Protein AF-A0A2M6Z7U4-F1 (afdb_monomer)

Solvent-accessible surface area (backbone atoms only — not comparable to full-atom values): 13989 Å² total; per-residue (Å²): 118,71,70,61,59,54,51,52,53,52,53,54,52,52,51,52,51,50,53,50,52,52,49,52,52,53,53,50,52,53,52,52,53,52,50,52,53,52,51,52,50,52,51,51,50,53,52,51,49,55,51,51,51,53,51,58,63,44,51,62,53,50,55,52,50,52,52,42,51,50,51,19,52,53,25,47,76,71,68,37,55,67,61,18,49,52,41,43,51,48,42,54,72,78,45,63,89,45,88,62,40,46,56,46,27,43,52,48,14,45,45,24,40,80,72,66,67,3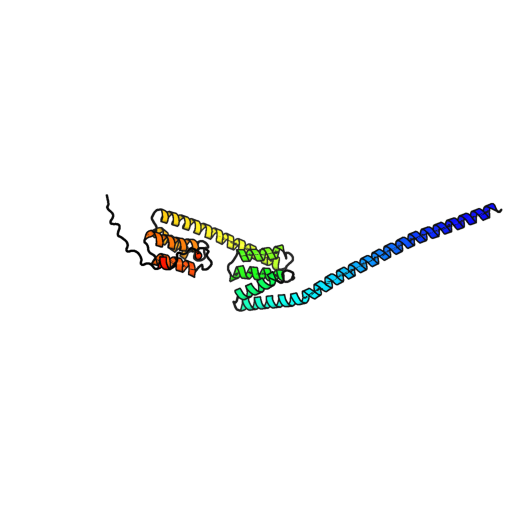4,55,66,59,13,44,51,26,25,50,50,25,37,74,77,32,59,87,44,85,59,30,63,55,33,50,54,50,46,53,50,45,51,50,53,48,50,55,45,50,56,50,49,54,50,52,50,53,52,52,55,49,33,52,50,38,32,74,72,68,44,40,70,65,19,48,53,51,48,47,54,48,36,70,75,34,70,85,42,91,58,31,56,59,47,28,49,47,47,16,53,50,32,44,72,76,60,38,34,19,68,59,15,45,50,29,44,49,50,31,44,72,76,39,67,84,41,82,62,52,81,67,54,78,61,65,72,75,44,63,49,77,57,55,76,80,74,76,75,76,74,79,84,123

Foldseek 3Di:
DVVVVVVVVVVVVVVVVVVVVVVVVVVVVVVVVVVVVVVVVVVCCVVVVVVVVVVVVCPVVVVVLVVLQVVLVVCVVVVNLVSSLVSLVVCCVPVVPDPCVLVSLQVQLCSCVVPVVNLVSNLVSLVVSCVVPVVDPCVVVSVVSNVVSVVVVVVLCVLLVVLVVQLVVLVVCLVVVVVVVSLVSLVVSCVVCVPRPCNLVSLQVSLVSCCPPFVNLVRSCVSLVCSCVSPVPDPCVVVRDDVVSSPPPGDPRPPPPDPPD

Secondary structure (DSSP, 8-state):
-HHHHHHHHHHHHHHHHHHHHHHHHHHHHHHHHHHHHHHHHHHHHHHHHHHHHHHHHHHHHHHHHHHHHHHHHHHHHTT-HHHHHHHHHHHHHH-TTSTTHHHHHHHHHHIIIIIS--HHHHHHHHHHHHHH-TTSTTHHHHHHHHHHHHHHHHHHHHHHHHHHHHHHHHHHHHHTT-HHHHHHHHHHHHHH-TT-TTHHHHHHHHHHHHHHHH--HHHHHHHHHHHHHH-TT-TTGGGSPPHHHHHSPPPP---------

pLDDT: mean 90.69, std 8.95, range [47.97, 98.0]

Structure (mmCIF, N/CA/C/O backbone):
data_AF-A0A2M6Z7U4-F1
#
_entry.id   AF-A0A2M6Z7U4-F1
#
loop_
_atom_site.group_PDB
_atom_site.id
_atom_site.type_symbol
_atom_site.label_atom_id
_atom_site.label_alt_id
_atom_site.label_comp_id
_atom_site.label_asym_id
_atom_site.label_entity_id
_atom_site.label_seq_id
_atom_site.pdbx_PDB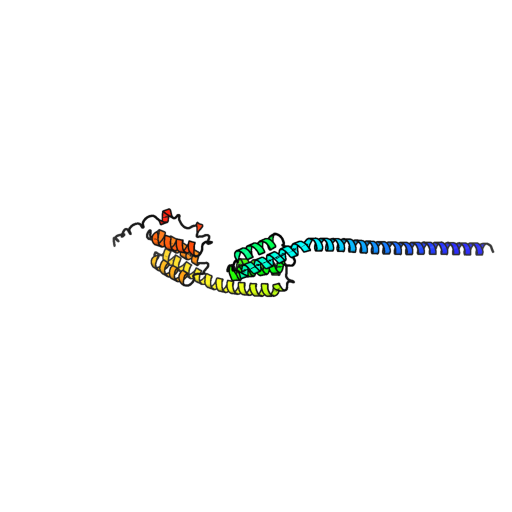_ins_code
_atom_site.Cartn_x
_atom_site.Cartn_y
_atom_site.Cartn_z
_atom_site.occupancy
_atom_site.B_iso_or_equiv
_atom_site.auth_seq_id
_atom_site.auth_comp_id
_atom_site.auth_asym_id
_atom_site.auth_atom_id
_atom_site.pdbx_PDB_model_num
ATOM 1 N N . MET A 1 1 ? 86.012 8.330 -66.105 1.00 61.78 1 MET A N 1
ATOM 2 C CA . MET A 1 1 ? 84.560 8.358 -66.385 1.00 61.78 1 MET A CA 1
ATOM 3 C C . MET A 1 1 ? 83.818 7.345 -65.520 1.00 61.78 1 MET A C 1
ATOM 5 O O . MET A 1 1 ? 82.718 7.655 -65.094 1.00 61.78 1 MET A O 1
ATOM 9 N N . ASP A 1 2 ? 84.465 6.242 -65.138 1.00 72.44 2 ASP A N 1
ATOM 10 C CA . ASP A 1 2 ? 83.895 5.155 -64.324 1.00 72.44 2 ASP A CA 1
ATOM 11 C C . ASP A 1 2 ? 83.313 5.576 -62.956 1.00 72.44 2 ASP A C 1
ATOM 13 O O . ASP A 1 2 ? 82.338 4.983 -62.509 1.00 72.44 2 ASP A O 1
ATOM 17 N N . ASN A 1 3 ? 83.829 6.636 -62.313 1.00 74.62 3 ASN A N 1
ATOM 18 C CA . ASN A 1 3 ? 83.341 7.076 -60.993 1.00 74.62 3 ASN A CA 1
ATOM 19 C C . ASN A 1 3 ? 81.927 7.704 -61.022 1.00 74.62 3 ASN A C 1
ATOM 21 O O . ASN A 1 3 ? 81.170 7.587 -60.064 1.00 74.62 3 ASN A O 1
ATOM 25 N N . ILE A 1 4 ? 81.545 8.347 -62.132 1.00 81.31 4 ILE A N 1
ATOM 26 C CA . ILE A 1 4 ? 80.239 9.026 -62.262 1.00 81.31 4 ILE A CA 1
ATOM 27 C C . ILE A 1 4 ? 79.116 8.002 -62.493 1.00 81.31 4 ILE A C 1
ATOM 29 O O . ILE A 1 4 ? 77.983 8.185 -62.050 1.00 81.31 4 ILE A O 1
ATOM 33 N N . GLU A 1 5 ? 79.424 6.904 -63.182 1.00 81.81 5 GLU A N 1
ATOM 34 C CA . GLU A 1 5 ? 78.462 5.836 -63.460 1.00 81.81 5 GLU A CA 1
ATOM 35 C C . GLU A 1 5 ? 78.193 4.978 -62.213 1.00 81.81 5 GLU A C 1
ATOM 37 O O . GLU A 1 5 ? 77.054 4.571 -61.976 1.00 81.81 5 GLU A O 1
ATOM 42 N N . SER A 1 6 ? 79.200 4.789 -61.348 1.00 83.06 6 SER A N 1
ATOM 43 C CA . SER A 1 6 ? 79.001 4.157 -60.040 1.00 83.06 6 SER A CA 1
ATOM 44 C C . SER A 1 6 ? 78.159 5.002 -59.081 1.00 83.06 6 SER A C 1
ATOM 46 O O . SER A 1 6 ? 77.316 4.439 -58.388 1.00 83.06 6 SER A O 1
ATOM 48 N N . GLU A 1 7 ? 78.327 6.330 -59.059 1.00 88.50 7 GLU A N 1
ATOM 49 C CA . GLU A 1 7 ? 77.540 7.222 -58.189 1.00 88.50 7 GLU A CA 1
ATOM 50 C C . GLU A 1 7 ? 76.051 7.227 -58.567 1.00 88.50 7 GLU A C 1
ATOM 52 O O . GLU A 1 7 ? 75.201 7.038 -57.698 1.00 88.50 7 GLU A O 1
ATOM 57 N N . LYS A 1 8 ? 75.721 7.305 -59.866 1.00 88.62 8 LYS A N 1
ATOM 58 C CA . LYS A 1 8 ? 74.324 7.214 -60.335 1.00 88.62 8 LYS A CA 1
ATOM 59 C C . LYS A 1 8 ? 73.655 5.896 -59.962 1.00 88.62 8 LYS A C 1
ATOM 61 O O . LYS A 1 8 ? 72.499 5.885 -59.553 1.00 88.62 8 LYS A O 1
ATOM 66 N N . LYS A 1 9 ? 74.384 4.783 -60.069 1.00 88.25 9 LYS A N 1
ATOM 67 C CA . LYS A 1 9 ? 73.859 3.465 -59.697 1.00 88.25 9 LYS A CA 1
ATOM 68 C C . LYS A 1 9 ? 73.589 3.371 -58.193 1.00 88.25 9 LYS A C 1
ATOM 70 O O . LYS A 1 9 ? 72.599 2.768 -57.787 1.00 88.25 9 LYS A O 1
ATOM 75 N N . VAL A 1 10 ? 74.435 3.988 -57.363 1.00 89.50 10 VAL A N 1
ATOM 76 C CA . VAL A 1 10 ? 74.211 4.071 -55.912 1.00 89.50 10 VAL A CA 1
ATOM 77 C C . VAL A 1 10 ? 72.980 4.927 -55.602 1.00 89.50 10 VAL A C 1
ATOM 79 O O . VAL A 1 10 ? 72.129 4.483 -54.831 1.00 89.50 10 VAL A O 1
ATOM 82 N N . GLU A 1 11 ? 72.820 6.086 -56.243 1.00 91.75 11 GLU A N 1
ATOM 83 C CA . GLU A 1 11 ? 71.637 6.944 -56.071 1.00 91.75 11 GLU A CA 1
ATOM 84 C C . GLU A 1 11 ? 70.334 6.254 -56.505 1.00 91.75 11 GLU A C 1
ATOM 86 O O . GLU A 1 11 ? 69.341 6.300 -55.776 1.00 91.75 11 GLU A O 1
ATOM 91 N N . GLU A 1 12 ? 70.335 5.548 -57.640 1.00 92.19 12 GLU A N 1
ATOM 92 C CA . GLU A 1 12 ? 69.177 4.774 -58.101 1.00 92.19 12 GLU A CA 1
ATOM 93 C C . GLU A 1 12 ? 68.806 3.667 -57.107 1.00 92.19 12 GLU A C 1
ATOM 95 O O . GLU A 1 12 ? 67.638 3.534 -56.736 1.00 92.19 12 GLU A O 1
ATOM 100 N N . THR A 1 13 ? 69.794 2.917 -56.603 1.00 92.44 13 THR A N 1
ATOM 101 C CA . THR A 1 13 ? 69.533 1.872 -55.600 1.00 92.44 13 THR A CA 1
ATOM 102 C C . THR A 1 13 ? 69.034 2.442 -54.270 1.00 92.44 13 THR A C 1
ATOM 104 O O . THR A 1 13 ? 68.145 1.855 -53.652 1.00 92.44 13 THR A O 1
ATOM 107 N N . ALA A 1 14 ? 69.539 3.602 -53.836 1.00 90.56 14 ALA A N 1
ATOM 108 C CA . ALA A 1 14 ? 69.069 4.274 -52.627 1.00 90.56 14 ALA A CA 1
ATOM 109 C C . ALA A 1 14 ? 67.608 4.732 -52.771 1.00 90.56 14 ALA A C 1
ATOM 111 O O . ALA A 1 14 ? 66.795 4.492 -51.874 1.00 90.56 14 ALA A O 1
ATOM 112 N N . LEU A 1 15 ? 67.249 5.301 -53.927 1.00 93.12 15 LEU A N 1
ATOM 113 C CA . LEU A 1 15 ? 65.881 5.719 -54.233 1.00 93.12 15 LEU A CA 1
ATOM 114 C C . LEU A 1 15 ? 64.914 4.526 -54.304 1.00 93.12 15 LEU A C 1
ATOM 116 O O . LEU A 1 15 ? 63.771 4.625 -53.855 1.00 93.12 15 LEU A O 1
ATOM 120 N N . GLU A 1 16 ? 65.344 3.386 -54.852 1.00 93.25 16 GLU A N 1
ATOM 121 C CA . GLU A 1 16 ? 64.534 2.162 -54.859 1.00 93.25 16 GLU A CA 1
ATOM 122 C C . GLU A 1 16 ? 64.285 1.618 -53.447 1.00 93.25 16 GLU A C 1
ATOM 124 O O . GLU A 1 16 ? 63.157 1.226 -53.126 1.00 93.25 16 GLU A O 1
ATOM 129 N N . ILE A 1 17 ? 65.302 1.636 -52.580 1.00 91.88 17 ILE A N 1
ATOM 130 C CA . ILE A 1 17 ? 65.172 1.220 -51.177 1.00 91.88 17 ILE A CA 1
ATOM 131 C C . ILE A 1 17 ? 64.215 2.153 -50.424 1.00 91.88 17 ILE A C 1
ATOM 133 O O . ILE A 1 17 ? 63.354 1.672 -49.681 1.00 91.88 17 ILE A O 1
ATOM 137 N N . GLU A 1 18 ? 64.312 3.467 -50.638 1.00 94.06 18 GLU A N 1
ATOM 138 C CA . GLU A 1 18 ? 63.420 4.452 -50.019 1.00 94.06 18 GLU A CA 1
ATOM 139 C C . GLU A 1 18 ? 61.967 4.281 -50.488 1.00 94.06 18 GLU A C 1
ATOM 141 O O . GLU A 1 18 ? 61.045 4.232 -49.672 1.00 94.06 18 GLU A O 1
ATOM 146 N N . LYS A 1 19 ? 61.742 4.079 -51.792 1.00 94.12 19 LYS A N 1
ATOM 147 C CA . LYS A 1 19 ? 60.402 3.787 -52.328 1.00 94.12 19 LYS A CA 1
ATOM 148 C C . LYS A 1 19 ? 59.823 2.504 -51.741 1.00 94.12 19 LYS A C 1
ATOM 150 O O . LYS A 1 19 ? 58.641 2.469 -51.397 1.00 94.12 19 LYS A O 1
ATOM 155 N N . LYS A 1 20 ? 60.639 1.455 -51.600 1.00 93.44 20 LYS A N 1
ATOM 156 C CA . LYS A 1 20 ? 60.206 0.179 -51.019 1.00 93.44 20 LYS A CA 1
ATOM 157 C C . LYS A 1 20 ? 59.865 0.320 -49.534 1.00 93.44 20 LYS A C 1
ATOM 159 O O . LYS A 1 20 ? 58.849 -0.222 -49.100 1.00 93.44 20 LYS A O 1
ATOM 164 N N . SER A 1 21 ? 60.658 1.072 -48.768 1.00 93.19 21 SER A N 1
ATOM 165 C CA . SER A 1 21 ? 60.396 1.303 -47.343 1.00 93.19 21 SER A CA 1
ATOM 166 C C . SER A 1 21 ? 59.129 2.140 -47.124 1.00 93.19 21 SER A C 1
ATOM 168 O O . SER A 1 21 ? 58.281 1.759 -46.315 1.00 93.19 21 SER A O 1
ATOM 170 N N . LEU A 1 22 ? 58.926 3.204 -47.913 1.00 93.12 22 LEU A N 1
ATOM 171 C CA . LEU A 1 22 ? 57.696 4.001 -47.914 1.00 93.12 22 LEU A CA 1
ATOM 172 C C . LEU A 1 22 ? 56.477 3.153 -48.288 1.00 93.12 22 LEU A C 1
ATOM 174 O O . LEU A 1 22 ? 55.455 3.202 -47.600 1.00 93.12 22 LEU A O 1
ATOM 178 N N . PHE A 1 23 ? 56.592 2.327 -49.330 1.00 93.62 23 PHE A N 1
ATOM 179 C CA . PHE A 1 23 ? 55.527 1.414 -49.738 1.00 93.62 23 PHE A CA 1
ATOM 180 C C . PHE A 1 23 ? 55.155 0.436 -48.615 1.00 93.62 23 PHE A C 1
ATOM 182 O O . PHE A 1 23 ? 53.974 0.247 -48.327 1.00 93.62 23 PHE A O 1
ATOM 189 N N . GLU A 1 24 ? 56.133 -0.146 -47.917 1.00 94.25 24 GLU A N 1
ATOM 190 C CA . GLU A 1 24 ? 55.863 -1.039 -46.786 1.00 94.25 24 GLU A CA 1
ATOM 191 C C . GLU A 1 24 ? 55.185 -0.343 -45.599 1.00 94.25 24 GLU A C 1
ATOM 193 O O . GLU A 1 24 ? 54.327 -0.952 -44.951 1.00 94.25 24 GLU A O 1
ATOM 198 N N . VAL A 1 25 ? 55.551 0.907 -45.297 1.00 94.12 25 VAL A N 1
ATOM 199 C CA . VAL A 1 25 ? 54.919 1.698 -44.226 1.00 94.12 25 VAL A CA 1
ATOM 200 C C . VAL A 1 25 ? 53.468 2.017 -44.582 1.00 94.12 25 VAL A C 1
ATOM 202 O O . VAL A 1 25 ? 52.570 1.773 -43.771 1.00 94.12 25 VAL A O 1
ATOM 205 N N . VAL A 1 26 ? 53.213 2.474 -45.812 1.00 95.44 26 VAL A N 1
ATOM 206 C CA . VAL A 1 26 ? 51.856 2.754 -46.307 1.00 95.44 26 VAL A CA 1
ATOM 207 C C . VAL A 1 26 ? 51.005 1.482 -46.295 1.00 95.44 26 VAL A C 1
ATOM 209 O O . VAL A 1 26 ? 49.895 1.480 -45.761 1.00 95.44 26 VAL A O 1
ATOM 212 N N . MET A 1 27 ? 51.541 0.365 -46.793 1.00 95.75 27 MET A N 1
ATOM 213 C CA . MET A 1 27 ? 50.826 -0.913 -46.803 1.00 95.75 27 MET A CA 1
ATOM 214 C C . MET A 1 27 ? 50.549 -1.449 -45.393 1.00 95.75 27 MET A C 1
ATOM 216 O O . MET A 1 27 ? 49.496 -2.049 -45.173 1.00 95.75 27 MET A O 1
ATOM 220 N N . ARG A 1 28 ? 51.437 -1.219 -44.414 1.00 94.31 28 ARG A N 1
ATOM 221 C CA . ARG A 1 28 ? 51.164 -1.527 -42.997 1.00 94.31 28 ARG A CA 1
ATOM 222 C C . ARG A 1 28 ? 50.018 -0.682 -42.441 1.00 94.31 28 ARG A C 1
ATOM 224 O O . ARG A 1 28 ? 49.136 -1.240 -41.789 1.00 94.31 28 ARG A O 1
ATOM 231 N N . GLY A 1 29 ? 49.988 0.617 -42.744 1.00 95.12 29 GLY A N 1
ATOM 232 C CA . GLY A 1 29 ? 48.898 1.515 -42.348 1.00 95.12 29 GLY A CA 1
ATOM 233 C C . GLY A 1 29 ? 47.543 1.078 -42.910 1.00 95.12 29 GLY A C 1
ATOM 234 O O . GLY A 1 29 ? 46.575 0.948 -42.161 1.00 95.12 29 GLY A O 1
ATOM 235 N N . ILE A 1 30 ? 47.495 0.746 -44.205 1.00 95.12 30 ILE A N 1
ATOM 236 C CA . ILE A 1 30 ? 46.276 0.258 -44.872 1.00 95.12 30 ILE A CA 1
ATOM 237 C C . ILE A 1 30 ? 45.786 -1.049 -44.235 1.00 95.12 30 ILE A C 1
ATOM 239 O O . ILE A 1 30 ? 44.599 -1.177 -43.936 1.00 95.12 30 ILE A O 1
ATOM 243 N N . ARG A 1 31 ? 46.685 -2.010 -43.969 1.00 95.38 31 ARG A N 1
ATOM 244 C CA . ARG A 1 31 ? 46.311 -3.269 -43.299 1.00 95.38 31 ARG A CA 1
ATOM 245 C C . ARG A 1 31 ? 45.758 -3.025 -41.897 1.00 95.38 31 ARG A C 1
ATOM 247 O O . ARG A 1 31 ? 44.774 -3.657 -41.530 1.00 95.38 31 ARG A O 1
ATOM 254 N N . HIS A 1 32 ? 46.361 -2.123 -41.122 1.00 94.12 32 HIS A N 1
ATOM 255 C CA . HIS A 1 32 ? 45.882 -1.813 -39.775 1.00 94.12 32 HIS A CA 1
ATOM 256 C C . HIS A 1 32 ? 44.487 -1.171 -39.800 1.00 94.12 32 HIS A C 1
ATOM 258 O O . HIS A 1 32 ? 43.605 -1.585 -39.051 1.00 94.12 32 HIS A O 1
ATOM 264 N N . TYR A 1 33 ? 44.253 -0.230 -40.720 1.00 95.81 33 TYR A N 1
ATOM 265 C CA . TYR A 1 33 ? 42.941 0.394 -40.893 1.00 95.81 33 TYR A CA 1
ATOM 266 C C . TYR A 1 33 ? 41.869 -0.613 -41.339 1.00 95.81 33 TYR A C 1
ATOM 268 O O . TYR A 1 33 ? 40.770 -0.635 -40.786 1.00 95.81 33 TYR A O 1
ATOM 276 N N . ALA A 1 34 ? 42.204 -1.510 -42.273 1.00 95.25 34 ALA A N 1
ATOM 277 C CA . ALA A 1 34 ? 41.308 -2.587 -42.692 1.00 95.25 34 ALA A CA 1
ATOM 278 C C . ALA A 1 34 ? 40.929 -3.513 -41.520 1.00 95.25 34 ALA A C 1
ATOM 280 O O . ALA A 1 34 ?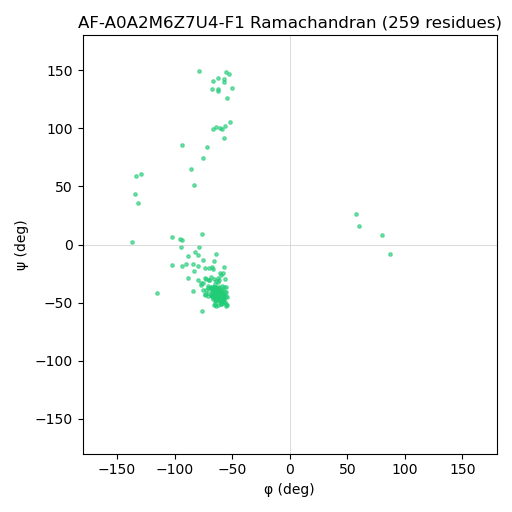 39.756 -3.844 -41.355 1.00 95.25 34 ALA A O 1
ATOM 281 N N . TRP A 1 35 ? 41.890 -3.873 -40.660 1.00 96.62 35 TRP A N 1
ATOM 282 C CA . TRP A 1 35 ? 41.625 -4.662 -39.451 1.00 96.62 35 TRP A CA 1
ATOM 283 C C . TRP A 1 35 ? 40.684 -3.955 -38.467 1.00 96.62 35 TRP A C 1
ATOM 285 O O . TRP A 1 35 ? 39.790 -4.602 -37.922 1.00 96.62 35 TRP A O 1
ATOM 295 N N . LEU A 1 36 ? 40.829 -2.641 -38.266 1.00 96.38 36 LEU A N 1
ATOM 296 C CA . LEU A 1 36 ? 39.936 -1.865 -37.394 1.00 96.38 36 LEU A CA 1
ATOM 297 C C . LEU A 1 36 ? 38.502 -1.799 -37.935 1.00 96.38 36 LEU A C 1
ATOM 299 O O . LEU A 1 36 ? 37.552 -1.934 -37.163 1.00 96.38 36 LEU A O 1
ATOM 303 N N . LEU A 1 37 ? 38.330 -1.647 -39.251 1.00 95.56 37 LEU A N 1
ATOM 304 C CA . LEU A 1 37 ? 37.005 -1.673 -39.876 1.00 95.56 37 LEU A CA 1
ATOM 305 C C . LEU A 1 37 ? 36.332 -3.042 -39.736 1.00 95.56 37 LEU A C 1
ATOM 307 O O . LEU A 1 37 ? 35.152 -3.108 -39.393 1.00 95.56 37 LEU A O 1
ATOM 311 N N . ILE A 1 38 ? 37.082 -4.130 -39.940 1.00 95.50 38 ILE A N 1
ATOM 312 C CA . ILE A 1 38 ? 36.577 -5.496 -39.743 1.00 95.50 38 ILE A CA 1
ATOM 313 C C . ILE A 1 38 ? 36.162 -5.704 -38.282 1.00 95.50 38 ILE A C 1
ATOM 315 O O . ILE A 1 38 ? 35.070 -6.209 -38.024 1.00 95.50 38 ILE A O 1
ATOM 319 N N . LEU A 1 39 ? 36.985 -5.270 -37.322 1.00 95.94 39 LEU A N 1
ATOM 320 C CA . LEU A 1 39 ? 36.661 -5.362 -35.897 1.00 95.94 39 LEU A CA 1
ATOM 321 C C . LEU A 1 39 ? 35.380 -4.579 -35.559 1.00 95.94 39 LEU A C 1
ATOM 323 O O . LEU A 1 39 ? 34.501 -5.105 -34.882 1.00 95.94 39 LEU A O 1
ATOM 327 N N . CYS A 1 40 ? 35.241 -3.355 -36.073 1.00 95.31 40 CYS A N 1
ATOM 328 C CA . CYS A 1 40 ? 34.053 -2.523 -35.876 1.00 95.31 40 CYS A CA 1
ATOM 329 C C . CYS A 1 40 ? 32.784 -3.183 -36.450 1.00 95.31 40 CYS A C 1
ATOM 331 O O . CYS A 1 40 ? 31.734 -3.204 -35.801 1.00 95.31 40 CYS A O 1
ATOM 333 N N . LEU A 1 41 ? 32.891 -3.796 -37.634 1.00 94.56 41 LEU A N 1
ATOM 334 C CA . LEU A 1 41 ? 31.794 -4.532 -38.260 1.00 94.56 41 LEU A CA 1
ATOM 335 C C . LEU A 1 41 ? 31.390 -5.758 -37.427 1.00 94.56 41 LEU A C 1
ATOM 337 O O . LEU A 1 41 ? 30.204 -5.954 -37.169 1.00 94.56 41 LEU A O 1
ATOM 341 N N . ILE A 1 42 ? 32.362 -6.547 -36.953 1.00 94.56 42 ILE A N 1
ATOM 342 C CA . ILE A 1 42 ? 32.113 -7.715 -36.092 1.00 94.56 42 ILE A CA 1
ATOM 343 C C . ILE A 1 42 ? 31.414 -7.285 -34.800 1.00 94.56 42 ILE A C 1
ATOM 345 O O . ILE A 1 42 ? 30.407 -7.882 -34.426 1.00 94.56 42 ILE A O 1
ATOM 349 N N . VAL A 1 43 ? 31.896 -6.226 -34.143 1.00 94.62 43 VAL A N 1
ATOM 350 C CA . VAL A 1 43 ? 31.279 -5.689 -32.920 1.00 94.62 43 VAL A CA 1
ATOM 351 C C . VAL A 1 43 ? 29.836 -5.259 -33.183 1.00 94.62 43 VAL A C 1
ATOM 353 O O . VAL A 1 43 ? 28.947 -5.601 -32.407 1.00 94.62 43 VAL A O 1
ATOM 356 N N . THR A 1 44 ? 29.572 -4.590 -34.306 1.00 92.75 44 THR A N 1
ATOM 357 C CA . THR A 1 44 ? 28.217 -4.158 -34.679 1.00 92.75 44 THR A CA 1
ATOM 358 C C . THR A 1 44 ? 27.287 -5.348 -34.933 1.00 92.75 44 THR A C 1
ATOM 360 O O . THR A 1 44 ? 26.148 -5.338 -34.470 1.00 92.75 44 THR A O 1
ATOM 363 N N . ILE A 1 45 ? 27.764 -6.401 -35.604 1.00 92.94 45 ILE A N 1
ATOM 364 C CA . ILE A 1 45 ? 26.985 -7.625 -35.859 1.00 92.94 45 ILE A CA 1
ATOM 365 C C . ILE A 1 45 ? 26.705 -8.380 -34.557 1.00 92.94 45 ILE A C 1
ATOM 367 O O . ILE A 1 45 ? 25.576 -8.810 -34.336 1.00 92.94 45 ILE A O 1
ATOM 371 N N . VAL A 1 46 ? 27.699 -8.525 -33.678 1.00 93.44 46 VAL A N 1
ATOM 372 C CA . VAL A 1 46 ? 27.536 -9.230 -32.397 1.00 93.44 46 VAL A CA 1
ATOM 373 C C . VAL A 1 46 ? 26.579 -8.471 -31.479 1.00 93.44 46 VAL A C 1
ATOM 375 O O . VAL A 1 46 ? 25.664 -9.075 -30.920 1.00 93.44 46 VAL A O 1
ATOM 378 N N . ILE A 1 47 ? 26.734 -7.148 -31.363 1.00 93.06 47 ILE A N 1
ATOM 379 C CA . ILE A 1 47 ? 25.829 -6.304 -30.571 1.00 93.06 47 ILE A CA 1
ATOM 380 C C . ILE A 1 47 ? 24.421 -6.324 -31.176 1.00 93.06 47 ILE A C 1
ATOM 382 O O . ILE A 1 47 ? 23.453 -6.562 -30.456 1.00 93.06 47 ILE A O 1
ATOM 386 N N . GLY A 1 48 ? 24.292 -6.146 -32.494 1.00 89.81 48 GLY A N 1
ATOM 387 C CA . GLY A 1 48 ? 23.007 -6.187 -33.194 1.00 89.81 48 GLY A CA 1
ATOM 388 C C . GLY A 1 48 ? 22.301 -7.538 -33.063 1.00 89.81 48 GLY A C 1
ATOM 389 O O . GLY A 1 48 ? 21.105 -7.579 -32.789 1.00 89.81 48 GLY A O 1
ATOM 390 N N . GLY A 1 49 ? 23.041 -8.644 -33.172 1.00 89.19 49 GLY A N 1
ATOM 391 C CA . GLY A 1 49 ? 22.527 -9.999 -32.978 1.00 89.19 49 GLY A CA 1
ATOM 392 C C . GLY A 1 49 ? 22.076 -10.261 -31.540 1.00 89.19 49 GLY A C 1
ATOM 393 O O . GLY A 1 49 ? 20.994 -10.803 -31.332 1.00 89.19 49 GLY A O 1
ATOM 394 N N . ALA A 1 50 ? 22.848 -9.820 -30.541 1.00 87.31 50 ALA A N 1
ATOM 395 C CA . ALA A 1 50 ? 22.472 -9.942 -29.132 1.00 87.31 50 ALA A CA 1
ATOM 396 C C . ALA A 1 50 ? 21.219 -9.114 -28.791 1.00 87.31 50 ALA A C 1
ATOM 398 O O . ALA A 1 50 ? 20.330 -9.598 -28.088 1.00 87.31 50 ALA A O 1
ATOM 399 N N . ILE A 1 51 ? 21.118 -7.890 -29.324 1.00 84.56 51 ILE A N 1
ATOM 400 C CA . ILE A 1 51 ? 19.930 -7.036 -29.184 1.00 84.56 51 ILE A CA 1
ATOM 401 C C . ILE A 1 51 ? 18.728 -7.684 -29.879 1.00 84.56 51 ILE A C 1
ATOM 403 O O . ILE A 1 51 ? 17.667 -7.792 -29.270 1.00 84.56 51 ILE A O 1
ATOM 407 N N . GLY A 1 52 ? 18.894 -8.163 -31.115 1.00 80.75 52 GLY A N 1
ATOM 408 C CA . GLY A 1 52 ? 17.832 -8.811 -31.885 1.00 80.75 52 GLY A CA 1
ATOM 409 C C . GLY A 1 52 ? 17.315 -10.090 -31.227 1.00 80.75 52 GLY A C 1
ATOM 410 O O . GLY A 1 52 ? 16.106 -10.286 -31.130 1.00 80.75 52 GLY A O 1
ATOM 411 N N . PHE A 1 53 ? 18.209 -10.929 -30.699 1.00 78.50 53 PHE A N 1
ATOM 412 C CA . PHE A 1 53 ? 17.836 -12.143 -29.972 1.00 78.50 53 PHE A CA 1
ATOM 413 C C . PHE A 1 53 ? 17.094 -11.831 -28.666 1.00 78.50 53 PHE A C 1
ATOM 415 O O . PHE A 1 53 ? 16.074 -12.455 -28.370 1.00 78.50 53 PHE A O 1
ATOM 422 N N . ARG A 1 54 ? 17.560 -10.832 -27.901 1.00 78.00 54 ARG A N 1
ATOM 423 C CA . ARG A 1 54 ? 16.870 -10.372 -26.686 1.00 78.00 54 ARG A CA 1
ATOM 424 C C . ARG A 1 54 ? 15.487 -9.805 -27.007 1.00 78.00 54 ARG A C 1
ATOM 426 O O . ARG A 1 54 ? 14.535 -10.111 -26.300 1.00 78.00 54 ARG A O 1
ATOM 433 N N . TRP A 1 55 ? 15.370 -9.024 -28.079 1.00 78.12 55 TRP A N 1
ATOM 434 C CA . TRP A 1 55 ? 14.094 -8.483 -28.543 1.00 78.12 55 TRP A CA 1
ATOM 435 C C . TRP A 1 55 ? 13.122 -9.593 -28.960 1.00 78.12 55 TRP A C 1
ATOM 437 O O . TRP A 1 55 ? 11.966 -9.579 -28.549 1.00 78.12 55 TRP A O 1
ATOM 447 N N . TRP A 1 56 ? 13.599 -10.595 -29.706 1.00 78.94 56 TRP A N 1
ATOM 448 C CA . TRP A 1 56 ? 12.778 -11.737 -30.113 1.00 78.94 56 TRP A CA 1
ATOM 449 C C . TRP A 1 56 ? 12.258 -12.530 -28.910 1.00 78.94 56 TRP A C 1
ATOM 451 O O . TRP A 1 56 ? 11.061 -12.783 -28.829 1.00 78.94 56 TRP A O 1
ATOM 461 N N . LYS A 1 57 ? 13.127 -12.849 -27.941 1.00 81.56 57 LYS A N 1
ATOM 462 C CA . LYS A 1 57 ? 12.730 -13.566 -26.721 1.00 81.56 57 LYS A CA 1
ATOM 463 C C . LYS A 1 57 ? 11.693 -12.791 -25.897 1.00 81.56 57 LYS A C 1
ATOM 465 O O . LYS A 1 57 ? 10.767 -13.390 -25.361 1.00 81.56 57 LYS A O 1
ATOM 470 N N . ASN A 1 58 ? 11.834 -11.471 -25.810 1.00 83.56 58 ASN A N 1
ATOM 471 C CA . ASN A 1 58 ? 10.932 -10.634 -25.020 1.00 83.56 58 ASN A CA 1
ATOM 472 C C . ASN A 1 58 ? 9.550 -10.450 -25.665 1.00 83.56 58 ASN A C 1
ATOM 474 O O . ASN A 1 58 ? 8.598 -10.120 -24.964 1.00 83.56 58 ASN A O 1
ATOM 478 N N . ARG A 1 59 ? 9.410 -10.670 -26.977 1.00 83.50 59 ARG A N 1
ATOM 479 C CA . ARG A 1 59 ? 8.151 -10.423 -27.693 1.00 83.50 59 ARG A CA 1
ATOM 480 C C . ARG A 1 59 ? 6.993 -11.284 -27.181 1.00 83.50 59 ARG A C 1
ATOM 482 O O . ARG A 1 59 ? 5.882 -10.779 -27.037 1.00 83.50 59 ARG A O 1
ATOM 489 N N . ASP A 1 60 ? 7.255 -12.554 -26.887 1.00 88.69 60 ASP A N 1
ATOM 490 C CA . ASP A 1 60 ? 6.232 -13.456 -26.348 1.00 88.69 60 ASP A CA 1
ATOM 491 C C . ASP A 1 60 ? 5.881 -13.088 -24.897 1.00 88.69 60 ASP A C 1
ATOM 493 O O . ASP A 1 60 ? 4.715 -13.134 -24.507 1.00 88.69 60 ASP A O 1
ATOM 497 N N . GLU A 1 61 ? 6.868 -12.642 -24.111 1.00 89.75 61 GLU A N 1
ATOM 498 C CA . GLU A 1 61 ? 6.641 -12.158 -22.745 1.00 89.75 61 GLU A CA 1
ATOM 499 C C . GLU A 1 61 ? 5.759 -10.901 -22.732 1.00 89.75 61 GLU A C 1
ATOM 501 O O . GLU A 1 61 ? 4.850 -10.802 -21.912 1.00 89.75 61 GLU A O 1
ATOM 506 N N . GLU A 1 62 ? 5.965 -9.965 -23.662 1.00 90.62 62 GLU A N 1
ATOM 507 C CA . GLU A 1 62 ? 5.155 -8.745 -23.769 1.00 90.62 62 GLU A CA 1
ATOM 508 C C . GLU A 1 62 ? 3.687 -9.035 -24.101 1.00 90.62 62 GLU A C 1
ATOM 510 O O . GLU A 1 62 ? 2.791 -8.405 -23.538 1.00 90.62 62 GLU A O 1
ATOM 515 N N . ALA A 1 63 ? 3.415 -10.016 -24.966 1.00 92.62 63 ALA A N 1
ATOM 516 C CA . ALA A 1 63 ? 2.044 -10.424 -25.265 1.00 92.62 63 ALA A CA 1
ATOM 517 C C . ALA A 1 63 ? 1.340 -10.997 -24.023 1.00 92.62 63 ALA A C 1
ATOM 519 O O . ALA A 1 63 ? 0.185 -10.660 -23.750 1.00 92.62 63 ALA A O 1
ATOM 520 N N . VAL A 1 64 ? 2.052 -11.815 -23.240 1.00 93.50 64 VAL A N 1
ATOM 521 C CA . VAL A 1 64 ? 1.541 -12.375 -21.981 1.00 93.50 64 VAL A CA 1
ATOM 522 C C . VAL A 1 64 ? 1.278 -11.265 -20.965 1.00 93.50 64 VAL A C 1
ATOM 524 O O . VAL A 1 64 ? 0.205 -11.234 -20.365 1.00 93.50 64 VAL A O 1
ATOM 527 N N . VAL A 1 65 ? 2.212 -10.326 -20.788 1.00 95.19 65 VAL A N 1
ATOM 528 C CA . VAL A 1 65 ? 2.022 -9.208 -19.854 1.00 95.19 65 VAL A CA 1
ATOM 529 C C . VAL A 1 65 ? 0.845 -8.329 -20.263 1.00 95.19 65 VAL A C 1
ATOM 531 O O . VAL A 1 65 ? 0.015 -8.013 -19.411 1.00 95.19 65 VAL A O 1
ATOM 534 N N . SER A 1 66 ? 0.712 -7.997 -21.548 1.00 95.50 66 SER A N 1
ATOM 535 C CA . SER A 1 66 ? -0.421 -7.208 -22.036 1.00 95.50 66 SER A CA 1
ATOM 536 C C . SER A 1 66 ? -1.758 -7.891 -21.746 1.00 95.50 66 SER A C 1
ATOM 538 O O . SER A 1 66 ? -2.667 -7.242 -21.234 1.00 95.50 66 SER A O 1
ATOM 540 N N . TYR A 1 67 ? -1.859 -9.201 -21.995 1.00 96.12 67 TYR A N 1
ATOM 541 C CA . TYR A 1 67 ? -3.061 -9.979 -21.687 1.00 96.12 67 TYR A CA 1
ATOM 542 C C . TYR A 1 67 ? -3.436 -9.898 -20.199 1.00 96.12 67 TYR A C 1
ATOM 544 O O . TYR A 1 67 ? -4.586 -9.633 -19.860 1.00 96.12 67 TYR A O 1
ATOM 552 N N . TRP A 1 68 ? -2.466 -10.076 -19.298 1.00 97.25 68 TRP A N 1
ATOM 553 C CA . TRP A 1 68 ? -2.727 -10.027 -17.856 1.00 97.25 68 TRP A CA 1
ATOM 554 C C . TRP A 1 68 ? -3.056 -8.621 -17.346 1.00 97.25 68 TRP A C 1
ATOM 556 O O . TRP A 1 68 ? -3.824 -8.487 -16.393 1.00 97.25 68 TRP A O 1
ATOM 566 N N . ILE A 1 69 ? -2.514 -7.571 -17.969 1.00 97.38 69 ILE A N 1
ATOM 567 C CA . ILE A 1 69 ? -2.915 -6.187 -17.681 1.00 97.38 69 ILE A CA 1
ATOM 568 C C . ILE A 1 69 ? -4.378 -5.974 -18.081 1.00 97.38 69 ILE A C 1
ATOM 570 O O . ILE A 1 69 ? -5.145 -5.390 -17.314 1.00 97.38 69 ILE A O 1
ATOM 574 N N . ASP A 1 70 ? -4.787 -6.463 -19.250 1.00 97.25 70 ASP A N 1
ATOM 575 C CA . ASP A 1 70 ? -6.169 -6.344 -19.715 1.00 97.25 70 ASP A CA 1
ATOM 576 C C . ASP A 1 70 ? -7.136 -7.146 -18.833 1.00 97.25 70 ASP A C 1
ATOM 578 O O . ASP A 1 70 ? -8.179 -6.622 -18.438 1.00 97.25 70 ASP A O 1
ATOM 582 N N . GLU A 1 71 ? -6.761 -8.358 -18.418 1.00 97.00 71 GLU A N 1
ATOM 583 C CA . GLU A 1 71 ? -7.550 -9.160 -17.474 1.00 97.00 71 GLU A CA 1
ATOM 584 C C . GLU A 1 71 ? -7.661 -8.487 -16.098 1.00 97.00 71 GLU A C 1
ATOM 586 O O . GLU A 1 71 ? -8.735 -8.469 -15.486 1.00 97.00 71 GLU A O 1
ATOM 591 N N . ALA A 1 72 ? -6.582 -7.861 -15.616 1.00 97.50 72 ALA A N 1
ATOM 592 C CA . ALA A 1 72 ? -6.622 -7.079 -14.387 1.00 97.50 72 ALA A CA 1
ATOM 593 C C . ALA A 1 72 ? -7.592 -5.895 -14.519 1.00 97.50 72 ALA A C 1
ATOM 595 O O . ALA A 1 72 ? -8.425 -5.684 -13.637 1.00 97.50 72 ALA A O 1
ATOM 596 N N . ASN A 1 73 ? -7.560 -5.171 -15.642 1.00 96.69 73 ASN A N 1
ATOM 597 C CA . ASN A 1 73 ? -8.486 -4.068 -15.915 1.00 96.69 73 ASN A CA 1
ATOM 598 C C . ASN A 1 73 ? -9.945 -4.544 -15.987 1.00 96.69 73 ASN A C 1
ATOM 600 O O . ASN A 1 73 ? -10.832 -3.917 -15.400 1.00 96.69 73 ASN A O 1
ATOM 604 N N . HIS A 1 74 ? -10.203 -5.675 -16.646 1.00 97.19 74 HIS A N 1
ATOM 605 C CA . HIS A 1 74 ? -11.525 -6.303 -16.672 1.00 97.19 74 HIS A CA 1
ATOM 606 C C . HIS A 1 74 ? -11.993 -6.724 -15.276 1.00 97.19 74 HIS A C 1
ATOM 608 O O . HIS A 1 74 ? -13.167 -6.570 -14.936 1.00 97.19 74 HIS A O 1
ATOM 614 N N . SER A 1 75 ? -11.086 -7.215 -14.437 1.00 96.50 75 SER A N 1
ATOM 615 C CA . SER A 1 75 ? -11.380 -7.578 -13.050 1.00 96.50 75 SER A CA 1
ATOM 616 C C . SER A 1 75 ? -11.735 -6.352 -12.205 1.00 96.50 75 SER A C 1
ATOM 618 O O . SER A 1 75 ? -12.732 -6.386 -11.484 1.00 96.50 75 SER A O 1
ATOM 620 N N . VAL A 1 76 ? -11.030 -5.226 -12.374 1.00 96.06 76 VAL A N 1
ATOM 621 C CA . VAL A 1 76 ? -11.410 -3.941 -11.753 1.00 96.06 76 VAL A CA 1
ATOM 622 C C . VAL A 1 76 ? -12.797 -3.493 -12.210 1.00 96.06 76 VAL A C 1
ATOM 624 O O . VAL A 1 76 ? -13.617 -3.116 -11.375 1.00 96.06 76 VAL A O 1
ATOM 627 N N . ALA A 1 77 ? -13.096 -3.584 -13.509 1.00 95.25 77 ALA A N 1
ATOM 628 C CA . ALA A 1 77 ? -14.403 -3.208 -14.050 1.00 95.25 77 ALA A CA 1
ATOM 629 C C . ALA A 1 77 ? -15.558 -4.062 -13.487 1.00 95.25 77 ALA A C 1
ATOM 631 O O . ALA A 1 77 ? -16.679 -3.573 -13.362 1.00 95.25 77 ALA A O 1
ATOM 632 N N . ARG A 1 78 ? -15.284 -5.317 -13.108 1.00 97.06 78 ARG A N 1
ATOM 633 C CA . ARG A 1 78 ? -16.236 -6.222 -12.438 1.00 97.06 78 ARG A CA 1
ATOM 634 C C . ARG A 1 78 ? -16.342 -6.004 -10.922 1.00 97.06 78 ARG A C 1
ATOM 636 O O . ARG A 1 78 ? -17.187 -6.628 -10.290 1.00 97.06 78 ARG A O 1
ATOM 643 N N . GLY A 1 79 ? -15.505 -5.148 -10.333 1.00 91.06 79 GLY A N 1
ATOM 644 C CA . GLY A 1 79 ? -15.403 -4.975 -8.879 1.00 91.06 79 GLY A CA 1
ATOM 645 C C . GLY A 1 79 ? -14.566 -6.052 -8.173 1.00 91.06 79 GLY A C 1
ATOM 646 O O . GLY A 1 79 ? -14.498 -6.076 -6.945 1.00 91.06 79 GLY A O 1
ATOM 647 N N . ASN A 1 80 ? -13.891 -6.924 -8.926 1.00 96.38 80 ASN A N 1
ATOM 648 C CA . ASN A 1 80 ? -13.023 -7.980 -8.405 1.00 96.38 80 ASN A CA 1
ATOM 649 C C . ASN A 1 80 ? -11.605 -7.433 -8.146 1.00 96.38 80 ASN A C 1
ATOM 651 O O . ASN A 1 80 ? -10.634 -7.821 -8.799 1.00 96.38 80 ASN A O 1
ATOM 655 N N . PHE A 1 81 ? -11.464 -6.505 -7.196 1.00 92.44 81 PHE A N 1
ATOM 656 C CA . PHE A 1 81 ? -10.193 -5.797 -6.958 1.00 92.44 81 PHE A CA 1
ATOM 657 C C . PHE A 1 81 ? -9.052 -6.712 -6.500 1.00 92.44 81 PHE A C 1
ATOM 659 O O . PHE A 1 81 ? -7.892 -6.468 -6.828 1.00 92.44 81 PHE A O 1
ATOM 666 N N . GLU A 1 82 ? -9.372 -7.783 -5.774 1.00 92.06 82 GLU A N 1
ATOM 667 C CA . GLU A 1 82 ? -8.373 -8.742 -5.301 1.00 92.06 82 GLU A CA 1
ATOM 668 C C . GLU A 1 82 ? -7.805 -9.596 -6.443 1.00 92.06 82 GLU A C 1
ATOM 670 O O . GLU A 1 82 ? -6.602 -9.837 -6.500 1.00 92.06 82 GLU A O 1
ATOM 675 N N . GLU A 1 83 ? -8.644 -9.979 -7.405 1.00 95.38 83 GLU A N 1
ATOM 676 C CA . GLU A 1 83 ? -8.231 -10.697 -8.616 1.00 95.38 83 GLU A CA 1
ATOM 677 C C . GLU A 1 83 ? -7.329 -9.822 -9.499 1.00 95.38 83 GLU A C 1
ATOM 679 O O . GLU A 1 83 ? -6.269 -10.264 -9.956 1.00 95.38 83 GLU A O 1
ATOM 684 N N . ALA A 1 84 ? -7.689 -8.542 -9.654 1.00 97.69 84 ALA A N 1
ATOM 685 C CA . ALA A 1 84 ? -6.852 -7.561 -10.338 1.00 97.69 84 ALA A CA 1
ATOM 686 C C . ALA A 1 84 ? -5.486 -7.398 -9.648 1.00 97.69 84 ALA A C 1
ATOM 688 O O . ALA A 1 84 ? -4.444 -7.427 -10.306 1.00 97.69 84 ALA A O 1
ATOM 689 N N . ARG A 1 85 ? -5.477 -7.294 -8.311 1.00 97.31 85 ARG A N 1
ATOM 690 C CA . ARG A 1 85 ? -4.250 -7.195 -7.508 1.00 97.31 85 ARG A CA 1
ATOM 691 C C . ARG A 1 85 ? -3.359 -8.423 -7.688 1.00 97.31 85 ARG A C 1
ATOM 693 O O . ARG A 1 85 ? -2.162 -8.267 -7.911 1.00 97.31 85 ARG A O 1
ATOM 700 N N . ILE A 1 86 ? -3.925 -9.628 -7.601 1.00 95.81 86 ILE A N 1
ATOM 701 C CA . ILE A 1 86 ? -3.185 -10.888 -7.771 1.00 95.81 86 ILE A CA 1
ATOM 702 C C . ILE A 1 86 ? -2.538 -10.949 -9.158 1.00 95.81 86 ILE A C 1
ATOM 704 O O . ILE A 1 86 ? -1.354 -11.269 -9.258 1.00 95.81 86 ILE A O 1
ATOM 708 N N . SER A 1 87 ? -3.281 -10.589 -10.206 1.00 96.94 87 SER A N 1
ATOM 709 C CA . SER A 1 87 ? -2.789 -10.591 -11.588 1.00 96.94 87 SER A CA 1
ATOM 710 C C . SER A 1 87 ? -1.611 -9.628 -11.777 1.00 96.94 87 SER A C 1
ATOM 712 O O . SER A 1 87 ? -0.566 -10.004 -12.309 1.00 96.94 87 SER A O 1
ATOM 714 N N . LEU A 1 88 ? -1.725 -8.401 -11.263 1.00 97.50 88 LEU A N 1
ATOM 715 C CA . LEU A 1 88 ? -0.659 -7.399 -11.359 1.00 97.50 88 LEU A CA 1
ATOM 716 C C . LEU A 1 88 ? 0.569 -7.747 -10.502 1.00 97.50 88 LEU A C 1
ATOM 718 O O . LEU A 1 88 ? 1.703 -7.547 -10.938 1.00 97.50 88 LEU A O 1
ATOM 722 N N . GLU A 1 89 ? 0.382 -8.315 -9.308 1.00 96.69 89 GLU A N 1
ATOM 723 C CA . GLU A 1 89 ? 1.493 -8.818 -8.485 1.00 96.69 89 GLU A CA 1
ATOM 724 C C . GLU A 1 89 ? 2.224 -9.984 -9.147 1.00 96.69 89 GLU A C 1
ATOM 726 O O . GLU A 1 89 ? 3.451 -10.085 -9.060 1.00 96.69 89 GLU A O 1
ATOM 731 N N . TRP A 1 90 ? 1.482 -10.857 -9.828 1.00 96.81 90 TRP A N 1
ATOM 732 C CA . TRP A 1 90 ? 2.063 -11.942 -10.601 1.00 96.81 90 TRP A CA 1
ATOM 733 C C . TRP A 1 90 ? 2.953 -11.390 -11.721 1.00 96.81 90 TRP A C 1
ATOM 735 O O . TRP A 1 90 ? 4.126 -11.765 -11.798 1.00 96.81 90 TRP A O 1
ATOM 745 N N . ILE A 1 91 ? 2.461 -10.415 -12.498 1.00 96.81 91 ILE A N 1
ATOM 746 C CA . ILE A 1 91 ? 3.266 -9.730 -13.522 1.00 96.81 91 ILE A CA 1
ATOM 747 C C . ILE A 1 91 ? 4.519 -9.110 -12.894 1.00 96.81 91 ILE A C 1
ATOM 749 O O . ILE A 1 91 ? 5.629 -9.348 -13.366 1.00 96.81 91 ILE A O 1
ATOM 753 N N . ARG A 1 92 ? 4.377 -8.355 -11.798 1.00 96.50 92 ARG A N 1
ATOM 754 C CA . ARG A 1 92 ? 5.509 -7.712 -11.114 1.00 96.50 92 ARG A CA 1
ATOM 755 C C . ARG A 1 92 ? 6.577 -8.719 -10.692 1.00 96.50 92 ARG A C 1
ATOM 757 O O . ARG A 1 92 ? 7.770 -8.440 -10.800 1.00 96.50 92 ARG A O 1
ATOM 764 N N . LYS A 1 93 ? 6.156 -9.882 -10.190 1.00 96.00 93 LYS A N 1
ATOM 765 C CA . LYS A 1 93 ? 7.056 -10.923 -9.688 1.00 96.00 93 LYS A CA 1
ATOM 766 C C . LYS A 1 93 ? 7.785 -11.659 -10.811 1.00 96.00 93 LYS A C 1
ATOM 768 O O . LYS A 1 93 ? 8.976 -11.921 -10.667 1.00 96.00 93 LYS A O 1
ATOM 773 N N . PHE A 1 94 ? 7.085 -12.008 -11.887 1.00 94.50 94 PHE A N 1
ATOM 774 C CA . PHE A 1 94 ? 7.614 -12.902 -12.923 1.00 94.50 94 PHE A CA 1
ATOM 775 C C . PHE A 1 94 ? 8.080 -12.182 -14.196 1.00 94.50 94 PHE A C 1
ATOM 777 O O . PHE A 1 94 ? 8.888 -12.735 -14.933 1.00 94.50 94 PHE A O 1
ATOM 784 N N . HIS A 1 95 ? 7.657 -10.935 -14.414 1.00 92.25 95 HIS A N 1
ATOM 785 C CA . HIS A 1 95 ? 7.918 -10.159 -15.632 1.00 92.25 95 HIS A CA 1
ATOM 786 C C . HIS A 1 95 ? 8.438 -8.740 -15.340 1.00 92.25 95 HIS A C 1
ATOM 788 O O . HIS A 1 95 ? 8.140 -7.788 -16.065 1.00 92.25 95 HIS A O 1
ATOM 794 N N . SER A 1 96 ? 9.253 -8.593 -14.289 1.00 92.00 96 SER A N 1
ATOM 795 C CA . SER A 1 96 ? 9.796 -7.312 -13.793 1.00 92.00 96 SER A CA 1
ATOM 796 C C . SER A 1 96 ? 10.603 -6.495 -14.813 1.00 92.00 96 SER A C 1
ATOM 798 O O . SER A 1 96 ? 10.785 -5.297 -14.624 1.00 92.00 96 SER A O 1
ATOM 800 N N . GLN A 1 97 ? 11.090 -7.127 -15.885 1.00 91.81 97 GLN A N 1
ATOM 801 C CA . GLN A 1 97 ? 11.954 -6.513 -16.903 1.00 91.81 97 GLN A CA 1
ATOM 802 C C . GLN A 1 97 ? 11.190 -5.984 -18.128 1.00 91.81 97 GLN A C 1
ATOM 804 O O . GLN A 1 97 ? 11.811 -5.554 -19.100 1.00 91.81 97 GLN A O 1
ATOM 809 N N . THR A 1 98 ? 9.858 -6.041 -18.115 1.00 92.38 98 THR A N 1
ATOM 810 C CA . THR A 1 98 ? 9.032 -5.576 -19.236 1.00 92.38 98 THR A CA 1
ATOM 811 C C . THR A 1 98 ? 8.895 -4.057 -19.240 1.00 92.38 98 THR A C 1
ATOM 813 O O . THR A 1 98 ? 8.886 -3.410 -18.192 1.00 92.38 98 THR A O 1
ATOM 816 N N . TRP A 1 99 ? 8.758 -3.463 -20.428 1.00 91.31 99 TRP A N 1
ATOM 817 C CA . TRP A 1 99 ? 8.559 -2.015 -20.550 1.00 91.31 99 TRP A CA 1
ATOM 818 C C . TRP A 1 99 ? 7.213 -1.555 -19.974 1.00 91.31 99 TRP A C 1
ATOM 820 O O . TRP A 1 99 ? 7.099 -0.397 -19.601 1.00 91.31 99 TRP A O 1
ATOM 830 N N . GLN A 1 100 ? 6.237 -2.463 -19.848 1.00 95.38 100 GLN A N 1
ATOM 831 C CA . GLN A 1 100 ? 4.918 -2.221 -19.247 1.00 95.38 100 GLN A CA 1
ATOM 832 C C . GLN A 1 100 ? 4.934 -2.231 -17.707 1.00 95.38 100 GLN A C 1
ATOM 834 O O . GLN A 1 100 ? 3.896 -2.029 -17.074 1.00 95.38 100 GLN A O 1
ATOM 839 N N . MET A 1 101 ? 6.087 -2.495 -17.080 1.00 96.81 101 MET A N 1
ATOM 840 C CA . MET A 1 101 ? 6.200 -2.562 -15.621 1.00 96.81 101 MET A CA 1
ATOM 841 C C . MET A 1 101 ? 5.855 -1.232 -14.942 1.00 96.81 101 MET A C 1
ATOM 843 O O . MET A 1 101 ? 5.311 -1.220 -13.840 1.00 96.81 101 MET A O 1
ATOM 847 N N . ASP A 1 102 ? 6.104 -0.110 -15.612 1.00 96.88 102 ASP A N 1
ATOM 848 C CA . ASP A 1 102 ? 5.709 1.211 -15.132 1.00 96.88 102 ASP A CA 1
ATOM 849 C C . ASP A 1 102 ? 4.187 1.326 -14.942 1.00 96.88 102 ASP A C 1
ATOM 851 O O . ASP A 1 102 ? 3.729 1.800 -13.900 1.00 96.88 102 ASP A O 1
ATOM 855 N N . ARG A 1 103 ? 3.409 0.819 -15.902 1.00 97.31 103 ARG A N 1
ATOM 856 C CA . ARG A 1 103 ? 1.951 0.741 -15.851 1.00 97.31 103 ARG A CA 1
ATOM 857 C C . ARG A 1 103 ? 1.481 -0.212 -14.765 1.00 97.31 103 ARG A C 1
ATOM 859 O O . ARG A 1 103 ? 0.612 0.158 -13.986 1.00 97.31 103 ARG A O 1
ATOM 866 N N . VAL A 1 104 ? 2.093 -1.391 -14.655 1.00 97.81 104 VAL A N 1
ATOM 867 C CA . VAL A 1 104 ? 1.762 -2.374 -13.607 1.00 97.81 104 VAL A CA 1
ATOM 868 C C . VAL A 1 104 ? 1.944 -1.771 -12.214 1.00 97.81 104 VAL A C 1
ATOM 870 O O . VAL A 1 104 ? 1.061 -1.889 -11.366 1.00 97.81 104 VAL A O 1
ATOM 873 N N . LEU A 1 105 ? 3.070 -1.092 -11.971 1.00 97.81 105 LEU A N 1
ATOM 874 C CA . LEU A 1 105 ? 3.334 -0.424 -10.697 1.00 97.81 105 LEU A CA 1
ATOM 875 C C . LEU A 1 105 ? 2.354 0.729 -10.451 1.00 97.81 105 LEU A C 1
ATOM 877 O O . LEU A 1 105 ? 1.865 0.885 -9.335 1.00 97.81 105 LEU A O 1
ATOM 881 N N . PHE A 1 106 ? 2.030 1.515 -11.477 1.00 98.00 106 PHE A N 1
ATOM 882 C CA . PHE A 1 106 ? 1.044 2.587 -11.358 1.00 98.00 106 PHE A CA 1
ATOM 883 C C . PHE A 1 106 ? -0.356 2.055 -11.010 1.00 98.00 106 PHE A C 1
ATOM 885 O O . PHE A 1 106 ? -0.994 2.559 -10.082 1.00 98.00 106 PHE A O 1
ATOM 892 N N . ASP A 1 107 ? -0.813 1.005 -11.695 1.00 97.81 107 ASP A N 1
ATOM 893 C CA . ASP A 1 107 ? -2.127 0.393 -11.486 1.00 97.81 107 ASP A CA 1
ATOM 894 C C . ASP A 1 107 ? -2.216 -0.305 -10.118 1.00 97.81 107 ASP A C 1
ATOM 896 O O . ASP A 1 107 ? -3.230 -0.177 -9.430 1.00 97.81 107 ASP A O 1
ATOM 900 N N . LEU A 1 108 ? -1.133 -0.941 -9.649 1.00 98.00 108 LEU A N 1
ATOM 901 C CA . LEU A 1 108 ? -1.027 -1.411 -8.26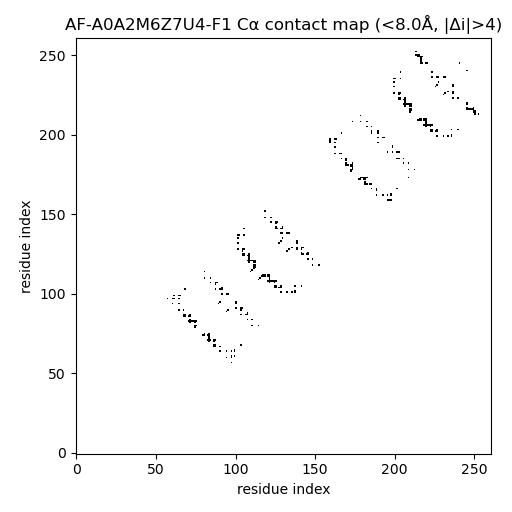2 1.00 98.00 108 LEU A CA 1
ATOM 902 C C . LEU A 1 108 ? -1.135 -0.247 -7.273 1.00 98.00 108 LEU A C 1
ATOM 904 O O . LEU A 1 108 ? -1.926 -0.314 -6.335 1.00 98.00 108 LEU A O 1
ATOM 908 N N . GLY A 1 109 ? -0.403 0.848 -7.492 1.00 97.50 109 GLY A N 1
ATOM 909 C CA . GLY A 1 109 ? -0.487 2.037 -6.642 1.00 97.50 109 GLY A CA 1
ATOM 910 C C . GLY A 1 109 ? -1.919 2.560 -6.516 1.00 97.50 109 GLY A C 1
ATOM 911 O O . GLY 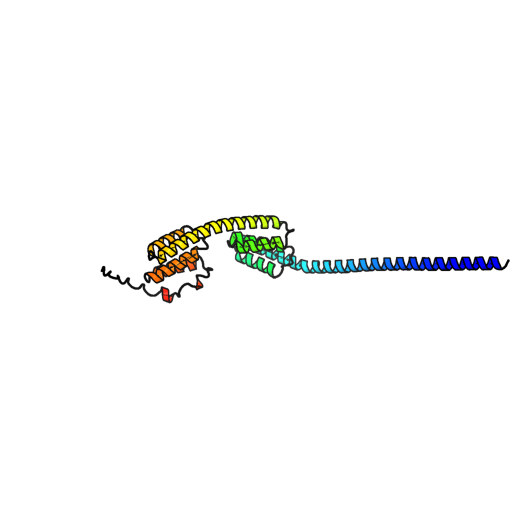A 1 109 ? -2.395 2.813 -5.407 1.00 97.50 109 GLY A O 1
ATOM 912 N N . ARG A 1 110 ? -2.642 2.636 -7.639 1.00 97.06 110 ARG A N 1
ATOM 913 C CA . ARG A 1 110 ? -4.059 3.017 -7.664 1.00 97.06 110 ARG A CA 1
ATOM 914 C C . ARG A 1 110 ? -4.951 2.015 -6.952 1.00 97.06 110 ARG A C 1
ATOM 916 O O . ARG A 1 110 ? -5.805 2.437 -6.183 1.00 97.06 110 ARG A O 1
ATOM 923 N N . LEU A 1 111 ? -4.748 0.713 -7.152 1.00 94.31 111 LEU A N 1
ATOM 924 C CA . LEU A 1 111 ? -5.534 -0.313 -6.468 1.00 94.31 111 LEU A CA 1
ATOM 925 C C . LEU A 1 111 ? -5.429 -0.191 -4.949 1.00 94.31 111 LEU A C 1
ATOM 927 O O . LEU A 1 111 ? -6.441 -0.150 -4.246 1.00 94.31 111 LEU A O 1
ATOM 931 N N . TYR A 1 112 ? -4.199 -0.072 -4.451 1.00 91.88 112 TYR A N 1
ATOM 932 C CA . TYR A 1 112 ? -3.930 0.101 -3.028 1.00 91.88 112 TYR A CA 1
ATOM 933 C C . TYR A 1 112 ? -4.544 1.389 -2.472 1.00 91.88 112 TYR A C 1
ATOM 935 O O . TYR A 1 112 ? -5.092 1.363 -1.370 1.00 91.88 112 TYR A O 1
ATOM 943 N N . MET A 1 113 ? -4.507 2.485 -3.232 1.00 92.44 113 MET A N 1
ATOM 944 C CA . MET A 1 113 ? -5.033 3.777 -2.790 1.00 92.44 113 MET A CA 1
ATOM 945 C C . MET A 1 113 ? -6.562 3.851 -2.846 1.00 92.44 113 MET A C 1
ATOM 947 O O . MET A 1 113 ? -7.199 4.133 -1.834 1.00 92.44 113 MET A O 1
ATOM 951 N N . ASP A 1 114 ? -7.131 3.609 -4.026 1.00 90.31 114 ASP A N 1
ATOM 952 C CA . ASP A 1 114 ? -8.525 3.912 -4.356 1.00 90.31 114 ASP A CA 1
ATOM 953 C C . ASP A 1 114 ? -9.484 2.846 -3.798 1.00 90.31 114 ASP A C 1
ATOM 955 O O . ASP A 1 114 ? -10.617 3.168 -3.445 1.00 90.31 114 ASP A O 1
ATOM 959 N N . TYR A 1 115 ? -9.037 1.587 -3.691 1.00 87.44 115 TYR A N 1
ATOM 960 C CA . TYR A 1 115 ? -9.915 0.462 -3.339 1.00 87.44 115 TYR A CA 1
ATOM 961 C C . TYR A 1 115 ? -9.570 -0.182 -1.999 1.00 87.44 115 TYR A C 1
ATOM 963 O O . TYR A 1 115 ? -10.470 -0.475 -1.215 1.00 87.44 115 TYR A O 1
ATOM 971 N N . PHE A 1 116 ? -8.284 -0.381 -1.699 1.00 80.94 116 PHE A N 1
ATOM 972 C CA . PHE A 1 116 ? -7.876 -0.987 -0.426 1.00 80.94 116 PHE A CA 1
ATOM 973 C C . PHE A 1 116 ? -7.674 0.035 0.703 1.00 80.94 116 PHE A C 1
ATOM 975 O O . PHE A 1 116 ? -7.491 -0.365 1.852 1.00 80.94 116 PHE A O 1
ATOM 982 N N . GLY A 1 117 ? -7.673 1.341 0.401 1.00 79.38 117 GLY A N 1
ATOM 983 C CA . GLY A 1 117 ? -7.413 2.403 1.382 1.00 79.38 117 GLY A CA 1
ATOM 984 C C . GLY A 1 117 ? -6.029 2.313 2.043 1.00 79.38 117 GLY A C 1
ATOM 985 O O . GLY A 1 117 ? -5.787 2.921 3.085 1.00 79.38 117 GLY A O 1
ATOM 986 N N . ASN A 1 118 ? -5.111 1.543 1.460 1.00 85.44 118 ASN A N 1
ATOM 987 C CA . ASN A 1 118 ? -3.779 1.290 1.982 1.00 85.44 118 ASN A CA 1
ATOM 988 C C . ASN A 1 118 ? -2.795 2.296 1.373 1.00 85.44 118 ASN A C 1
ATOM 990 O O . ASN A 1 118 ? -2.136 2.037 0.362 1.00 85.44 118 ASN A O 1
ATOM 994 N N . LEU A 1 119 ? -2.715 3.464 2.014 1.00 89.06 119 LEU A N 1
ATOM 995 C CA . LEU A 1 119 ? -1.886 4.588 1.577 1.00 89.06 119 LEU A CA 1
ATOM 996 C C . LEU A 1 119 ? -0.384 4.262 1.552 1.00 89.06 119 LEU A C 1
ATOM 998 O O . LEU A 1 119 ? 0.328 4.766 0.684 1.00 89.06 119 LEU A O 1
ATOM 1002 N N . ASP A 1 120 ? 0.097 3.405 2.456 1.00 86.94 120 ASP A N 1
ATOM 1003 C CA . ASP A 1 120 ? 1.508 3.001 2.501 1.00 86.94 120 ASP A CA 1
ATOM 1004 C C . ASP A 1 120 ? 1.868 2.092 1.323 1.00 86.94 120 ASP A C 1
ATOM 1006 O O . ASP A 1 120 ? 2.880 2.309 0.654 1.00 86.94 120 ASP A O 1
ATOM 1010 N N . GLY A 1 121 ? 1.007 1.116 1.018 1.00 88.94 121 GLY A N 1
ATOM 1011 C CA . GLY A 1 121 ? 1.143 0.271 -0.168 1.00 88.94 121 GLY A CA 1
ATOM 1012 C C . GLY A 1 121 ? 1.090 1.098 -1.452 1.00 88.94 121 GLY A C 1
ATOM 1013 O O . GLY A 1 121 ? 1.960 0.968 -2.311 1.00 88.94 121 GLY A O 1
ATOM 1014 N N . ALA A 1 122 ? 0.136 2.026 -1.548 1.00 96.31 122 ALA A N 1
ATOM 1015 C CA . ALA A 1 122 ? 0.040 2.939 -2.682 1.00 96.31 122 ALA A CA 1
ATOM 1016 C C . ALA A 1 122 ? 1.316 3.777 -2.858 1.00 96.31 122 ALA A C 1
ATOM 1018 O O . ALA A 1 122 ? 1.885 3.836 -3.950 1.00 96.31 122 ALA A O 1
ATOM 1019 N N . ARG A 1 123 ? 1.814 4.374 -1.764 1.00 95.44 123 ARG A N 1
ATOM 1020 C CA . ARG A 1 123 ? 3.060 5.152 -1.747 1.00 95.44 123 ARG A CA 1
ATOM 1021 C C . ARG A 1 123 ? 4.243 4.318 -2.217 1.00 95.44 123 ARG A C 1
ATOM 1023 O O . ARG A 1 123 ? 5.033 4.810 -3.022 1.00 95.44 123 ARG A O 1
ATOM 1030 N N . PHE A 1 124 ? 4.371 3.088 -1.721 1.00 95.75 124 PHE A N 1
ATOM 1031 C CA . PHE A 1 124 ? 5.421 2.162 -2.136 1.00 95.75 124 PHE A CA 1
ATOM 1032 C C . PHE A 1 124 ? 5.426 1.974 -3.657 1.00 95.75 124 PHE A C 1
ATOM 1034 O O . PHE A 1 124 ? 6.460 2.200 -4.286 1.00 95.75 124 PHE A O 1
ATOM 1041 N N . TYR A 1 125 ? 4.284 1.643 -4.265 1.00 97.88 125 TYR A N 1
ATOM 1042 C CA . TYR A 1 125 ? 4.214 1.391 -5.706 1.00 97.88 125 TYR A CA 1
ATOM 1043 C C . TYR A 1 125 ? 4.445 2.642 -6.555 1.00 97.88 125 TYR A C 1
ATOM 1045 O O . TYR A 1 125 ? 5.236 2.580 -7.496 1.00 97.88 125 TYR A O 1
ATOM 1053 N N . PHE A 1 126 ? 3.855 3.789 -6.204 1.00 97.69 126 PHE A N 1
ATOM 1054 C CA . PHE A 1 126 ? 4.108 5.036 -6.937 1.00 97.69 126 PHE A CA 1
ATOM 1055 C C . PHE A 1 126 ? 5.570 5.486 -6.830 1.00 97.69 126 PHE A C 1
ATOM 1057 O O . PHE A 1 126 ? 6.154 5.940 -7.811 1.00 97.69 126 PHE A O 1
ATOM 1064 N N . THR A 1 127 ? 6.198 5.312 -5.663 1.00 95.69 127 THR A N 1
ATOM 1065 C CA . THR A 1 127 ? 7.617 5.651 -5.466 1.00 95.69 127 THR A CA 1
ATOM 1066 C C . THR A 1 127 ? 8.515 4.720 -6.279 1.00 95.69 127 THR A C 1
ATOM 1068 O O . THR A 1 127 ? 9.430 5.182 -6.957 1.00 95.69 127 THR A O 1
ATOM 1071 N N . ASN A 1 128 ? 8.225 3.415 -6.253 1.00 96.00 128 ASN A N 1
ATOM 1072 C CA . ASN A 1 128 ? 8.945 2.399 -7.015 1.00 96.00 128 ASN A CA 1
ATOM 1073 C C . ASN A 1 128 ? 8.835 2.651 -8.530 1.00 96.00 128 ASN A C 1
ATOM 1075 O O . ASN A 1 128 ? 9.841 2.612 -9.238 1.00 96.00 128 ASN A O 1
ATOM 1079 N N . GLN A 1 129 ? 7.636 3.001 -9.010 1.00 96.62 129 GLN A N 1
ATOM 1080 C CA . GLN A 1 129 ? 7.410 3.408 -10.397 1.00 96.62 129 GLN A CA 1
ATOM 1081 C C . GLN A 1 129 ? 8.283 4.614 -10.763 1.00 96.62 129 GLN A C 1
ATOM 1083 O O . GLN A 1 129 ? 9.014 4.552 -11.747 1.00 96.62 129 GLN A O 1
ATOM 1088 N N . MET A 1 130 ? 8.277 5.679 -9.958 1.00 95.75 130 MET A N 1
ATOM 1089 C CA . MET A 1 130 ? 9.046 6.890 -10.262 1.00 95.75 130 MET A CA 1
ATOM 1090 C C . MET A 1 130 ? 10.561 6.667 -10.232 1.00 95.75 130 MET A C 1
ATOM 1092 O O . MET A 1 130 ? 11.273 7.229 -11.057 1.00 95.75 130 MET A O 1
ATOM 1096 N N . GLN A 1 131 ? 11.066 5.874 -9.284 1.00 94.88 131 GLN A N 1
ATOM 1097 C CA . GLN A 1 131 ? 12.503 5.628 -9.136 1.00 94.88 131 GLN A CA 1
ATOM 1098 C C . GLN A 1 131 ? 13.058 4.764 -10.269 1.00 94.88 131 GLN A C 1
ATOM 1100 O O . GLN A 1 131 ? 14.129 5.060 -10.796 1.00 94.88 131 GLN A O 1
ATOM 1105 N N . ASN A 1 132 ? 12.323 3.722 -10.664 1.00 94.88 132 ASN A N 1
ATOM 1106 C CA . ASN A 1 132 ? 12.793 2.758 -11.659 1.00 94.88 132 ASN A CA 1
ATOM 1107 C C . ASN A 1 132 ? 12.360 3.095 -13.092 1.00 94.88 132 ASN A C 1
ATOM 1109 O O . ASN A 1 132 ? 12.980 2.624 -14.042 1.00 94.88 132 ASN A O 1
ATOM 1113 N N . HIS A 1 133 ? 11.344 3.945 -13.262 1.00 93.44 133 HIS A N 1
ATOM 1114 C CA . HIS A 1 133 ? 10.769 4.292 -14.563 1.00 93.44 133 HIS A CA 1
ATOM 1115 C C . HIS A 1 133 ? 10.556 5.803 -14.718 1.00 93.44 133 HIS A C 1
ATOM 1117 O O . HIS A 1 133 ? 9.534 6.241 -15.236 1.00 93.44 133 HIS A O 1
ATOM 1123 N N . TRP A 1 134 ? 11.525 6.621 -14.301 1.00 93.44 134 TRP A N 1
ATOM 1124 C CA . TRP A 1 134 ? 11.391 8.085 -14.280 1.00 93.44 134 TRP A CA 1
ATOM 1125 C C . TRP A 1 134 ? 11.075 8.733 -15.643 1.00 93.44 134 TRP A C 1
ATOM 1127 O O . TRP A 1 134 ? 10.458 9.795 -15.679 1.00 93.44 134 TRP A O 1
ATOM 1137 N N . PHE A 1 135 ? 11.430 8.086 -16.760 1.00 94.44 135 PHE A N 1
ATOM 1138 C CA . PHE A 1 135 ? 11.075 8.525 -18.119 1.00 94.44 135 PHE A CA 1
ATOM 1139 C C . PHE A 1 135 ? 9.646 8.165 -18.555 1.00 94.44 135 PHE A C 1
ATOM 1141 O O . PHE A 1 135 ? 9.205 8.604 -19.616 1.00 94.44 135 PHE A O 1
ATOM 1148 N N . SER A 1 136 ? 8.923 7.355 -17.780 1.00 94.50 136 SER A N 1
ATOM 1149 C CA . SER A 1 136 ? 7.540 6.992 -18.082 1.00 94.50 136 SER A CA 1
ATOM 1150 C C . SER A 1 136 ? 6.636 8.224 -18.073 1.00 94.50 136 SER A C 1
ATOM 1152 O O . SER A 1 136 ? 6.759 9.101 -17.213 1.00 94.50 136 SER A O 1
ATOM 1154 N N . LEU A 1 137 ? 5.656 8.258 -18.979 1.00 94.12 137 LEU A N 1
ATOM 1155 C CA . LEU A 1 137 ? 4.602 9.277 -18.975 1.00 94.12 137 LEU A CA 1
ATOM 1156 C C . LEU A 1 137 ? 3.771 9.240 -17.678 1.00 94.12 137 LEU A C 1
ATOM 1158 O O . LEU A 1 137 ? 3.232 10.266 -17.265 1.00 94.12 137 LEU A O 1
ATOM 1162 N N . LEU A 1 138 ? 3.728 8.088 -16.998 1.00 96.19 138 LEU A N 1
ATOM 1163 C CA . LEU A 1 138 ? 3.009 7.899 -15.737 1.00 96.19 138 LEU A CA 1
ATOM 1164 C C . LEU A 1 138 ? 3.724 8.522 -14.533 1.00 96.19 138 LEU A C 1
ATOM 1166 O O . LEU A 1 138 ? 3.106 8.703 -13.489 1.00 96.19 138 LEU A O 1
ATOM 1170 N N . THR A 1 139 ? 4.993 8.918 -14.661 1.00 95.44 139 THR A N 1
ATOM 1171 C CA . THR A 1 139 ? 5.769 9.527 -13.566 1.00 95.44 139 THR A CA 1
ATOM 1172 C C . THR A 1 139 ? 5.106 10.797 -13.027 1.00 95.44 139 THR A C 1
ATOM 1174 O O . THR A 1 139 ? 5.078 11.023 -11.816 1.00 95.44 139 THR A O 1
ATOM 1177 N N . ILE A 1 140 ? 4.528 11.622 -13.908 1.00 95.88 140 ILE A N 1
ATOM 1178 C CA . ILE A 1 140 ? 3.822 12.848 -13.508 1.00 95.88 140 ILE A CA 1
ATOM 1179 C C . ILE A 1 140 ? 2.575 12.505 -12.685 1.00 95.88 140 ILE A C 1
ATOM 1181 O O . ILE A 1 140 ? 2.289 13.169 -11.685 1.00 95.88 140 ILE A O 1
ATOM 1185 N N . ASP A 1 141 ? 1.838 11.469 -13.081 1.00 96.75 141 ASP A N 1
ATOM 1186 C CA . ASP A 1 141 ? 0.618 11.065 -12.391 1.00 96.75 141 ASP A CA 1
ATOM 1187 C C . ASP A 1 141 ? 0.921 10.342 -11.075 1.00 96.75 141 ASP A C 1
ATOM 1189 O O . ASP A 1 141 ? 0.288 10.655 -10.066 1.00 96.75 141 ASP A O 1
ATOM 1193 N N . SER A 1 142 ? 1.954 9.494 -11.026 1.00 96.62 142 SER A N 1
ATOM 1194 C CA . SER A 1 142 ? 2.488 8.928 -9.778 1.00 96.62 142 SER A CA 1
ATOM 1195 C C . SER A 1 142 ? 2.867 10.026 -8.792 1.00 96.62 142 SER A C 1
ATOM 1197 O O . SER A 1 142 ? 2.509 9.959 -7.619 1.00 96.62 142 SER A O 1
ATOM 1199 N N . TRP A 1 143 ? 3.534 11.086 -9.255 1.00 96.62 143 TRP A N 1
ATOM 1200 C CA . TRP A 1 143 ? 3.914 12.203 -8.394 1.00 96.62 143 TRP A CA 1
ATOM 1201 C C . TRP A 1 143 ? 2.706 12.975 -7.851 1.00 96.62 143 TRP A C 1
ATOM 1203 O O . TRP A 1 143 ? 2.671 13.317 -6.666 1.00 96.62 143 TRP A O 1
ATOM 1213 N N . LYS A 1 144 ? 1.686 13.228 -8.685 1.00 96.25 144 LYS A N 1
ATOM 1214 C CA . LYS A 1 144 ? 0.420 13.821 -8.219 1.00 96.25 144 LYS A CA 1
ATOM 1215 C C . LYS A 1 144 ? -0.238 12.938 -7.159 1.00 96.25 144 LYS A C 1
ATOM 1217 O O . LYS A 1 144 ? -0.665 13.457 -6.129 1.00 96.25 144 LYS A O 1
ATOM 1222 N N . LYS A 1 145 ? -0.274 11.620 -7.381 1.00 96.12 145 LYS A N 1
ATOM 1223 C CA . LYS A 1 145 ? -0.821 10.653 -6.422 1.00 96.12 145 LYS A CA 1
ATOM 1224 C C . LYS A 1 145 ? -0.020 10.595 -5.127 1.00 96.12 145 LYS A C 1
ATOM 1226 O O . LYS A 1 145 ? -0.617 10.579 -4.061 1.00 96.12 145 LYS A O 1
ATOM 1231 N N . LEU A 1 146 ? 1.307 10.684 -5.175 1.00 95.69 146 LEU A N 1
ATOM 1232 C CA . LEU A 1 146 ? 2.129 10.784 -3.967 1.00 95.69 146 LEU A CA 1
ATOM 1233 C C . LEU A 1 146 ? 1.814 12.037 -3.150 1.00 95.69 146 LEU A C 1
ATOM 1235 O O . LEU A 1 146 ? 1.678 11.940 -1.935 1.00 95.69 146 LEU A O 1
ATOM 1239 N N . LYS A 1 147 ? 1.618 13.190 -3.798 1.00 94.50 147 LYS A N 1
ATOM 1240 C CA . LYS A 1 147 ? 1.186 14.414 -3.105 1.00 94.50 147 LYS A CA 1
ATOM 1241 C C . LYS A 1 147 ? -0.198 14.283 -2.481 1.00 94.50 147 LYS A C 1
ATOM 1243 O O . LYS A 1 147 ? -0.427 14.787 -1.384 1.00 94.50 147 LYS A O 1
ATOM 1248 N N . GLU A 1 148 ? -1.119 13.630 -3.181 1.00 91.69 148 GLU A N 1
ATOM 1249 C CA . GLU A 1 148 ? -2.445 13.309 -2.654 1.00 91.69 148 GLU A CA 1
ATOM 1250 C C . GLU A 1 148 ? -2.323 12.410 -1.416 1.00 91.69 148 GLU A C 1
ATOM 1252 O O . GLU A 1 148 ? -2.904 12.719 -0.378 1.00 91.69 148 GLU A O 1
ATOM 1257 N N . ILE A 1 149 ? -1.485 11.372 -1.472 1.00 91.06 149 ILE A N 1
ATOM 1258 C CA . ILE A 1 149 ? -1.197 10.499 -0.332 1.00 91.06 149 ILE A CA 1
ATOM 1259 C C . ILE A 1 149 ? -0.547 11.276 0.816 1.00 91.06 149 ILE A C 1
ATOM 1261 O O . ILE A 1 149 ? -0.947 11.084 1.958 1.00 91.06 149 ILE A O 1
ATOM 1265 N N . ASP A 1 150 ? 0.417 12.161 0.557 1.00 89.31 150 ASP A N 1
ATOM 1266 C CA . ASP A 1 150 ? 1.032 13.012 1.585 1.00 89.31 150 ASP A CA 1
ATOM 1267 C C . ASP A 1 150 ? -0.011 13.875 2.285 1.00 89.31 150 ASP A C 1
ATOM 1269 O O . ASP A 1 150 ? -0.029 13.968 3.510 1.00 89.31 150 ASP A O 1
ATOM 1273 N N . PHE A 1 151 ? -0.921 14.460 1.516 1.00 85.81 151 PHE A N 1
ATOM 1274 C CA . PHE A 1 151 ? -1.999 15.280 2.038 1.00 85.81 151 PHE A CA 1
ATOM 1275 C C . PHE A 1 151 ? -3.023 14.477 2.850 1.00 85.81 151 PHE A C 1
ATOM 1277 O O . PHE A 1 151 ? -3.432 14.905 3.933 1.00 85.81 151 PHE A O 1
ATOM 1284 N N . LEU A 1 152 ? -3.433 13.308 2.349 1.00 83.12 152 LEU A N 1
ATOM 1285 C CA . LEU A 1 152 ? -4.337 12.391 3.047 1.00 83.12 152 LEU A CA 1
ATOM 1286 C C . LEU A 1 152 ? -3.690 11.845 4.319 1.00 83.12 152 LEU A C 1
ATOM 1288 O O . LEU A 1 152 ? -4.327 11.820 5.370 1.00 83.12 152 LEU A O 1
ATOM 1292 N N . SER A 1 153 ? -2.411 11.486 4.240 1.00 83.00 153 SER A N 1
ATOM 1293 C CA . SER A 1 153 ? -1.600 11.051 5.368 1.00 83.00 153 SER A CA 1
ATOM 1294 C C . SER A 1 153 ? -1.475 12.169 6.391 1.00 83.00 153 SER A C 1
ATOM 1296 O O . SER A 1 153 ? -1.719 11.924 7.559 1.00 83.00 153 SER A O 1
ATOM 1298 N N . ASP A 1 154 ? -1.170 13.409 6.006 1.00 79.88 154 ASP A N 1
ATOM 1299 C CA . ASP A 1 154 ? -1.025 14.519 6.954 1.00 79.88 154 ASP A CA 1
ATOM 1300 C C . ASP A 1 154 ? -2.353 14.862 7.652 1.00 79.88 154 ASP A C 1
ATOM 1302 O O . ASP A 1 154 ? -2.408 14.964 8.883 1.00 79.88 154 ASP A O 1
ATOM 1306 N N . ARG A 1 155 ? -3.466 14.912 6.902 1.00 72.56 155 ARG A N 1
ATOM 1307 C CA . ARG A 1 155 ? -4.818 15.030 7.484 1.00 72.56 155 ARG A CA 1
ATOM 1308 C C . ARG A 1 155 ? -5.124 13.878 8.436 1.00 72.56 155 ARG A C 1
ATOM 1310 O O . ARG A 1 155 ? -5.600 14.127 9.546 1.00 72.56 155 ARG A O 1
ATOM 1317 N N . GLY A 1 156 ? -4.806 12.654 8.017 1.00 73.06 156 GLY A N 1
ATOM 1318 C CA . GLY A 1 156 ? -4.875 11.452 8.834 1.00 73.06 156 GLY A CA 1
ATOM 1319 C C . GLY A 1 156 ? -4.055 11.611 10.107 1.00 73.06 156 GLY A C 1
ATOM 1320 O O . GLY A 1 156 ? -4.602 11.482 11.188 1.00 73.06 156 GLY A O 1
ATOM 1321 N N . THR A 1 157 ? -2.786 12.017 10.041 1.00 75.19 157 THR A N 1
ATOM 1322 C CA . THR A 1 157 ? -1.937 12.163 11.230 1.00 75.19 157 THR A CA 1
ATOM 1323 C C . THR A 1 157 ? -2.437 13.244 12.176 1.00 75.19 157 THR A C 1
ATOM 1325 O O . THR A 1 157 ? -2.349 13.062 13.387 1.00 75.19 157 THR A O 1
ATOM 1328 N N . LYS A 1 158 ? -2.978 14.363 11.681 1.00 81.31 158 LYS A N 1
ATOM 1329 C CA . LYS A 1 158 ? -3.548 15.409 12.542 1.00 81.31 158 LYS A CA 1
ATOM 1330 C C . LYS A 1 158 ? -4.790 14.902 13.270 1.00 81.31 158 LYS A C 1
ATOM 1332 O O . LYS A 1 158 ? -4.941 15.142 14.469 1.00 81.31 158 LYS A O 1
ATOM 1337 N N . TYR A 1 159 ? -5.651 14.193 12.549 1.00 80.56 159 TYR A N 1
ATOM 1338 C CA . TYR A 1 159 ? -6.835 13.548 13.092 1.00 80.56 159 TYR A CA 1
ATOM 1339 C C . TYR A 1 159 ? -6.460 12.456 14.104 1.00 80.56 159 TYR A C 1
ATOM 1341 O O . TYR A 1 159 ? -6.852 12.533 15.263 1.00 80.56 159 TYR A O 1
ATOM 1349 N N . GLU A 1 160 ? -5.589 11.526 13.727 1.00 84.00 160 GLU A N 1
ATOM 1350 C CA . GLU A 1 160 ? -5.078 10.442 14.566 1.00 84.00 160 GLU A CA 1
ATOM 1351 C C . GLU A 1 160 ? -4.379 10.970 15.822 1.00 84.00 160 GLU A C 1
ATOM 1353 O O . GLU A 1 160 ? -4.640 10.484 16.918 1.00 84.00 160 GLU A O 1
ATOM 1358 N N . LYS A 1 161 ? -3.543 12.014 15.717 1.00 86.12 161 LYS A N 1
ATOM 1359 C CA . LYS A 1 161 ? -2.905 12.660 16.881 1.00 86.12 161 LYS A CA 1
ATOM 1360 C C . LYS A 1 161 ? -3.942 13.212 17.857 1.00 86.12 161 LYS A C 1
ATOM 1362 O O . LYS A 1 161 ? -3.749 13.107 19.070 1.00 86.12 161 LYS A O 1
ATOM 1367 N N . LYS A 1 162 ? -5.034 13.797 17.349 1.00 92.81 162 LYS A N 1
ATOM 1368 C CA . LYS A 1 162 ? -6.143 14.282 18.179 1.00 92.81 162 LYS A CA 1
ATOM 1369 C C . LYS A 1 162 ? -6.837 13.114 18.884 1.00 92.81 162 LYS A C 1
ATOM 1371 O O . LYS A 1 162 ? -6.936 13.144 20.110 1.00 92.81 162 LYS A O 1
ATOM 1376 N N . VAL A 1 163 ? -7.225 12.074 18.141 1.00 92.88 163 VAL A N 1
ATOM 1377 C CA . VAL A 1 163 ? -7.884 10.876 18.693 1.00 92.8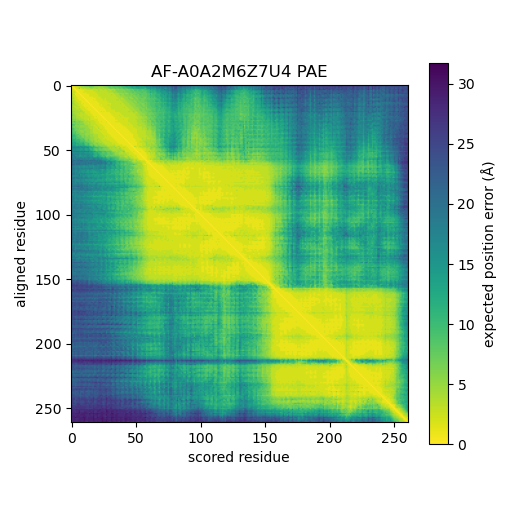8 163 VAL A CA 1
ATOM 1378 C C . VAL A 1 163 ? -6.996 10.194 19.737 1.00 92.88 163 VAL A C 1
ATOM 1380 O O . VAL A 1 163 ? -7.456 9.880 20.830 1.00 92.88 163 VAL A O 1
ATOM 1383 N N . TRP A 1 164 ? -5.697 10.050 19.471 1.00 91.06 164 TRP A N 1
ATOM 1384 C CA . TRP A 1 164 ? -4.731 9.503 20.424 1.00 91.06 164 TRP A CA 1
ATOM 1385 C C . TRP A 1 164 ? -4.631 10.315 21.711 1.00 91.06 164 TRP A C 1
ATOM 1387 O O . TRP A 1 164 ? -4.533 9.735 22.794 1.00 91.06 164 TRP A O 1
ATOM 1397 N N . LYS A 1 165 ? -4.641 11.649 21.615 1.00 94.62 165 LYS A N 1
ATOM 1398 C CA . LYS A 1 165 ? -4.597 12.533 22.784 1.00 94.62 165 LYS A CA 1
ATOM 1399 C C . LYS A 1 165 ? -5.852 12.373 23.646 1.00 94.62 165 LYS A C 1
ATOM 1401 O O . LYS A 1 165 ? -5.727 12.264 24.866 1.00 94.62 165 LYS A O 1
ATOM 1406 N N . GLU A 1 166 ? -7.027 12.331 23.022 1.00 96.31 166 GLU A N 1
ATOM 1407 C CA . GLU A 1 166 ? -8.313 12.128 23.704 1.00 96.31 166 GLU A CA 1
ATOM 1408 C C . GLU A 1 166 ? -8.381 10.731 24.337 1.00 96.31 166 GLU A C 1
ATOM 1410 O O . GLU A 1 166 ? -8.569 10.610 25.547 1.00 96.31 166 GLU A O 1
ATOM 1415 N N . PHE A 1 167 ? -8.037 9.686 23.586 1.00 96.88 167 PHE A N 1
ATOM 1416 C CA . PHE A 1 167 ? -7.969 8.322 24.104 1.00 96.88 167 PHE A CA 1
ATOM 1417 C C . PHE A 1 167 ? -6.968 8.166 25.262 1.00 96.88 167 PHE A C 1
ATOM 1419 O O . PHE A 1 167 ? -7.237 7.494 26.262 1.00 96.88 167 PHE A O 1
ATOM 1426 N N . ALA A 1 168 ? -5.792 8.797 25.176 1.00 93.88 168 ALA A N 1
ATOM 1427 C CA . ALA A 1 168 ? -4.812 8.781 26.259 1.00 93.88 168 ALA A CA 1
ATOM 1428 C C . ALA A 1 168 ? -5.353 9.442 27.535 1.00 93.88 168 ALA A C 1
ATOM 1430 O O . ALA A 1 168 ? -5.068 8.960 28.635 1.00 93.88 168 ALA A O 1
ATOM 1431 N N . PHE A 1 169 ? -6.134 10.513 27.397 1.00 96.94 169 PHE A N 1
ATOM 1432 C CA . PHE A 1 169 ? -6.819 11.157 28.511 1.00 96.94 169 PHE A CA 1
ATOM 1433 C C . PHE A 1 169 ? -7.905 10.251 29.106 1.00 96.94 169 PHE A C 1
ATOM 1435 O O . PHE A 1 169 ? -7.926 10.053 30.323 1.00 96.94 169 PHE A O 1
ATOM 1442 N N . ASP A 1 170 ? -8.721 9.605 28.275 1.00 96.75 170 ASP A N 1
ATOM 1443 C CA . ASP A 1 170 ? -9.771 8.693 28.739 1.00 96.75 170 ASP A CA 1
ATOM 1444 C C . ASP A 1 170 ? -9.197 7.486 29.490 1.00 96.75 170 ASP A C 1
ATOM 1446 O O . ASP A 1 170 ? -9.709 7.095 30.541 1.00 96.75 170 ASP A O 1
ATOM 1450 N N . ARG A 1 171 ? -8.053 6.946 29.047 1.00 96.25 171 ARG A N 1
ATOM 1451 C CA . ARG A 1 171 ? -7.337 5.901 29.800 1.00 96.25 171 ARG A CA 1
ATOM 1452 C C . ARG A 1 171 ? -6.876 6.376 31.177 1.00 96.25 171 ARG A C 1
ATOM 1454 O O . ARG A 1 171 ? -6.893 5.591 32.124 1.00 96.25 171 ARG A O 1
ATOM 1461 N N . ARG A 1 172 ? -6.455 7.638 31.316 1.00 96.69 172 ARG A N 1
ATOM 1462 C CA . ARG A 1 172 ? -6.091 8.206 32.627 1.00 96.69 172 ARG A CA 1
ATOM 1463 C C . ARG A 1 172 ? -7.317 8.318 33.530 1.00 96.69 172 ARG A C 1
ATOM 1465 O O . ARG A 1 172 ? -7.224 7.937 34.692 1.00 96.69 172 ARG A O 1
ATOM 1472 N N . ILE A 1 173 ? -8.458 8.751 32.988 1.00 96.31 173 ILE A N 1
ATOM 1473 C CA . ILE A 1 173 ? -9.743 8.787 33.708 1.00 96.31 173 ILE A CA 1
ATOM 1474 C C . ILE A 1 173 ? -10.124 7.382 34.200 1.00 96.31 173 ILE A C 1
ATOM 1476 O O . ILE A 1 173 ? -10.443 7.212 35.376 1.00 96.31 173 ILE A O 1
ATOM 1480 N N . ALA A 1 174 ? -10.024 6.365 33.339 1.00 95.81 174 ALA A N 1
ATOM 1481 C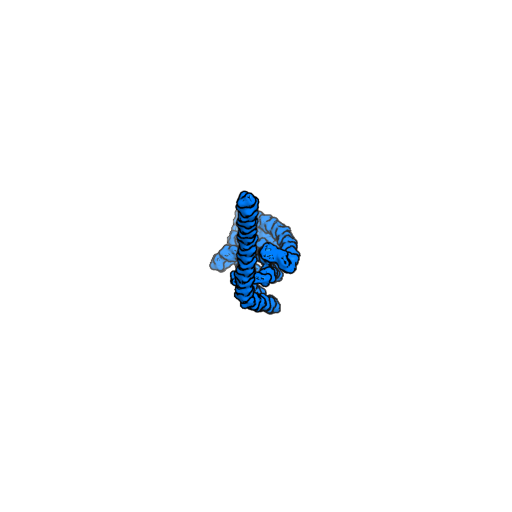 CA . ALA A 1 174 ? -10.309 4.979 33.712 1.00 95.81 174 ALA A CA 1
ATOM 1482 C C . ALA A 1 174 ? -9.390 4.478 34.840 1.00 95.81 174 ALA A C 1
ATOM 1484 O O . ALA A 1 174 ? -9.851 3.838 35.786 1.00 95.81 174 ALA A O 1
ATOM 1485 N N . ARG A 1 175 ? -8.089 4.795 34.773 1.00 94.12 175 ARG A N 1
ATOM 1486 C CA . ARG A 1 175 ? -7.108 4.447 35.819 1.00 94.12 175 ARG A CA 1
ATOM 1487 C C . ARG A 1 175 ? -7.365 5.166 37.143 1.00 94.12 175 ARG A C 1
ATOM 1489 O O . ARG A 1 175 ? -7.079 4.596 38.186 1.00 94.12 175 ARG A O 1
ATOM 1496 N N . ALA A 1 176 ? -7.945 6.364 37.105 1.00 95.50 176 ALA A N 1
ATOM 1497 C CA . ALA A 1 176 ? -8.377 7.108 38.287 1.00 95.50 176 ALA A CA 1
ATOM 1498 C C . ALA A 1 176 ? -9.691 6.575 38.905 1.00 95.50 176 ALA A C 1
ATOM 1500 O O . ALA A 1 176 ? -10.266 7.223 39.773 1.00 95.50 176 ALA A O 1
ATOM 1501 N N . GLY A 1 177 ? -10.198 5.425 38.443 1.00 93.75 177 GLY A N 1
ATOM 1502 C CA . GLY A 1 177 ? -11.416 4.789 38.954 1.00 93.75 177 GLY A CA 1
ATOM 1503 C C . GLY A 1 177 ? -12.712 5.278 38.303 1.00 93.75 177 GLY A C 1
ATOM 1504 O O . GLY A 1 177 ? -13.753 4.657 38.485 1.00 93.75 177 GLY A O 1
ATOM 1505 N N . GLN A 1 178 ? -12.673 6.324 37.472 1.00 95.19 178 GLN A N 1
ATOM 1506 C CA . GLN A 1 178 ? -13.843 6.851 36.751 1.00 95.19 178 GLN A CA 1
ATOM 1507 C C . GLN A 1 178 ? -14.117 6.063 35.455 1.00 95.19 178 GLN A C 1
ATOM 1509 O O . GLN A 1 178 ? -14.225 6.625 34.364 1.00 95.19 178 GLN A O 1
ATOM 1514 N N . ARG A 1 179 ? -14.192 4.735 35.557 1.00 94.19 179 ARG A N 1
ATOM 1515 C CA . ARG A 1 179 ? -14.222 3.817 34.405 1.00 94.19 179 ARG A CA 1
ATOM 1516 C C . ARG A 1 179 ? -15.462 3.977 33.530 1.00 94.19 179 ARG A C 1
ATOM 1518 O O . ARG A 1 179 ? -15.325 4.032 32.316 1.00 94.19 179 ARG A O 1
ATOM 1525 N N . GLU A 1 180 ? -16.639 4.153 34.123 1.00 93.44 180 GLU A N 1
ATOM 1526 C CA . GLU A 1 180 ? -17.893 4.357 33.381 1.00 93.44 180 GLU A CA 1
ATOM 1527 C C . GLU A 1 180 ? -17.853 5.624 32.515 1.00 93.44 180 GLU A C 1
ATOM 1529 O O . GLU A 1 180 ? -18.144 5.589 31.321 1.00 93.44 180 GLU A O 1
ATOM 1534 N N . LYS A 1 181 ? -17.359 6.731 33.082 1.00 95.62 181 LYS A N 1
ATOM 1535 C CA . LYS A 1 181 ? -17.152 7.984 32.347 1.00 95.62 181 LYS A CA 1
ATOM 1536 C C . LYS A 1 181 ? -16.143 7.821 31.210 1.00 95.62 181 LYS A C 1
ATOM 1538 O O . LYS A 1 181 ? -16.331 8.403 30.145 1.00 95.62 181 LYS A O 1
ATOM 1543 N N . ALA A 1 182 ? -15.076 7.052 31.432 1.00 96.94 182 ALA A N 1
ATOM 1544 C CA . ALA A 1 182 ? -14.101 6.755 30.391 1.00 96.94 182 ALA A CA 1
ATOM 1545 C C . ALA A 1 182 ? -14.711 5.914 29.260 1.00 96.94 182 ALA A C 1
ATOM 1547 O O . ALA A 1 182 ? -14.474 6.228 28.101 1.00 96.94 182 ALA A O 1
ATOM 1548 N N . LEU A 1 183 ? -15.533 4.905 29.575 1.00 96.31 183 LEU A N 1
ATOM 1549 C CA . LEU A 1 183 ? -16.223 4.087 28.572 1.00 96.31 183 LEU A CA 1
ATOM 1550 C C . LEU A 1 183 ? -17.179 4.919 27.707 1.00 96.31 183 LEU A C 1
ATOM 1552 O O . LEU A 1 183 ? -17.187 4.737 26.494 1.00 96.31 183 LEU A O 1
ATOM 1556 N N . ILE A 1 184 ? -17.930 5.859 28.296 1.00 96.75 184 ILE A N 1
ATOM 1557 C CA . ILE A 1 184 ? -18.806 6.770 27.535 1.00 96.75 184 ILE A CA 1
ATOM 1558 C C . ILE A 1 184 ? -17.981 7.597 26.543 1.00 96.75 184 ILE A C 1
ATOM 1560 O O . ILE A 1 184 ? -18.260 7.578 25.350 1.00 96.75 184 ILE A O 1
ATOM 1564 N N . LYS A 1 185 ? -16.907 8.245 27.009 1.00 97.50 185 LYS A N 1
ATOM 1565 C CA . LYS A 1 185 ? -16.047 9.057 26.136 1.00 97.50 185 LYS A CA 1
ATOM 1566 C C . LYS A 1 185 ? -15.362 8.244 25.045 1.00 97.50 185 LYS A C 1
ATOM 1568 O O . LYS A 1 185 ? -15.315 8.673 23.901 1.00 97.50 185 LYS A O 1
ATOM 1573 N N . MET A 1 186 ? -14.869 7.056 25.388 1.00 97.94 186 MET A N 1
ATOM 1574 C CA . MET A 1 186 ? -14.260 6.141 24.427 1.00 97.94 186 MET A CA 1
ATOM 1575 C C . MET A 1 186 ? -15.263 5.682 23.366 1.00 97.94 186 MET A C 1
ATOM 1577 O O . MET A 1 186 ? -14.901 5.587 22.196 1.00 97.94 186 MET A O 1
ATOM 1581 N N . LYS A 1 187 ? -16.520 5.435 23.753 1.00 97.25 187 LYS A N 1
ATOM 1582 C CA . LYS A 1 187 ? -17.595 5.123 22.812 1.00 97.25 187 LYS A CA 1
ATOM 1583 C C . LYS A 1 187 ? -17.842 6.296 21.862 1.00 97.25 187 LYS A C 1
ATOM 1585 O O . LYS A 1 187 ? -17.776 6.098 20.654 1.00 97.25 187 LYS A O 1
ATOM 1590 N N . ASP A 1 188 ? -18.032 7.502 22.397 1.00 97.12 188 ASP A N 1
ATOM 1591 C CA . ASP A 1 188 ? -18.234 8.713 21.591 1.00 97.12 188 ASP A CA 1
ATOM 1592 C C . ASP A 1 188 ? -17.062 8.942 20.626 1.00 97.12 188 ASP A C 1
ATOM 1594 O O . ASP A 1 188 ? -17.255 9.349 19.479 1.00 97.12 188 ASP A O 1
ATOM 1598 N N . LEU A 1 189 ? -15.840 8.631 21.070 1.00 96.00 189 LEU A N 1
ATOM 1599 C CA . LEU A 1 189 ? -14.624 8.735 20.274 1.00 96.00 189 LEU A CA 1
ATOM 1600 C C . LEU A 1 189 ? -14.606 7.727 19.114 1.00 96.00 189 LEU A C 1
ATOM 1602 O O . LEU A 1 189 ? -14.270 8.102 17.994 1.00 96.00 189 LEU A O 1
ATOM 1606 N N . VAL A 1 190 ? -15.001 6.472 19.346 1.00 95.94 190 VAL A N 1
ATOM 1607 C CA . VAL A 1 190 ? -15.115 5.447 18.289 1.00 95.94 190 VAL A CA 1
ATOM 1608 C C . VAL A 1 190 ? -16.254 5.758 17.316 1.00 95.94 190 VAL A C 1
ATOM 1610 O O . VAL A 1 190 ? -16.108 5.513 16.118 1.00 95.94 190 VAL A O 1
ATOM 1613 N N . ASP A 1 191 ? -17.369 6.295 17.807 1.00 94.69 191 ASP A N 1
ATOM 1614 C CA . ASP A 1 191 ? -18.534 6.638 16.986 1.00 94.69 191 ASP A CA 1
ATOM 1615 C C . ASP A 1 191 ? -18.264 7.881 16.122 1.00 94.69 191 ASP A C 1
ATOM 1617 O O . ASP A 1 191 ? -18.619 7.910 14.944 1.00 94.69 191 ASP A O 1
ATOM 1621 N N . SER A 1 192 ? -17.559 8.876 16.672 1.00 93.38 192 SER A N 1
ATOM 1622 C CA . SER A 1 192 ? -17.139 10.081 15.941 1.00 93.38 192 SER A CA 1
ATOM 1623 C C . SER A 1 192 ? -16.018 9.795 14.943 1.00 93.38 192 SER A C 1
ATOM 1625 O O . SER A 1 192 ? -15.903 10.475 13.920 1.00 93.38 192 SER A O 1
ATOM 1627 N N . TYR A 1 193 ? -15.177 8.801 15.241 1.00 91.75 193 TYR A N 1
ATOM 1628 C CA . TYR A 1 193 ? -13.979 8.494 14.469 1.00 91.75 193 TYR A CA 1
ATOM 1629 C C . TYR A 1 193 ? -13.881 7.007 14.082 1.00 91.75 193 TYR A C 1
ATOM 1631 O O . TYR A 1 193 ? -12.917 6.317 14.427 1.00 91.75 193 TYR A O 1
ATOM 1639 N N . PRO A 1 194 ? -14.863 6.488 13.320 1.00 90.75 194 PRO A N 1
ATOM 1640 C CA . PRO A 1 194 ? -15.040 5.053 13.110 1.00 90.75 194 PRO A CA 1
ATOM 1641 C C . PRO A 1 194 ? -13.965 4.392 12.241 1.00 90.75 194 PRO A C 1
ATOM 1643 O O . PRO A 1 194 ? -13.823 3.172 12.309 1.00 90.75 194 PRO A O 1
ATOM 1646 N N . GLN A 1 195 ? -13.249 5.181 11.436 1.00 85.00 195 GLN A N 1
ATOM 1647 C CA . GLN A 1 195 ? -12.168 4.747 10.541 1.00 85.00 195 GLN A CA 1
ATOM 1648 C C . GLN A 1 195 ? -10.777 5.055 11.114 1.00 85.00 195 GLN A C 1
ATOM 1650 O O . GLN A 1 195 ? -9.775 4.900 10.425 1.00 85.00 195 GLN A O 1
ATOM 1655 N N . SER A 1 196 ? -10.702 5.538 12.359 1.00 88.06 196 SER A N 1
ATOM 1656 C CA . SER A 1 196 ? -9.424 5.875 12.973 1.00 88.06 196 SER A CA 1
ATOM 1657 C C . SER A 1 196 ? -8.570 4.629 13.207 1.00 88.06 196 SER A C 1
ATOM 1659 O O . SER A 1 196 ? -9.064 3.620 13.715 1.00 88.06 196 SER A O 1
ATOM 1661 N N . ASN A 1 197 ? -7.261 4.735 12.974 1.00 88.38 197 ASN A N 1
ATOM 1662 C CA . ASN A 1 197 ? -6.300 3.685 13.325 1.00 88.38 197 ASN A CA 1
ATOM 1663 C C . ASN A 1 197 ? -6.195 3.479 14.851 1.00 88.38 197 ASN A C 1
ATOM 1665 O O . ASN A 1 197 ? -5.672 2.460 15.306 1.00 88.38 197 ASN A O 1
ATOM 1669 N N . VAL A 1 198 ? -6.722 4.407 15.664 1.00 92.62 198 VAL A N 1
ATOM 1670 C CA . VAL A 1 198 ? -6.851 4.254 17.125 1.00 92.62 198 VAL A CA 1
ATOM 1671 C C . VAL A 1 198 ? -8.101 3.463 17.525 1.00 92.62 198 VAL A C 1
ATOM 1673 O O . VAL A 1 198 ? -8.124 2.884 18.612 1.00 92.62 198 VAL A O 1
ATOM 1676 N N . ALA A 1 199 ? -9.135 3.397 16.680 1.00 95.38 199 ALA A N 1
ATOM 1677 C CA . ALA A 1 199 ? -10.406 2.749 17.015 1.00 95.38 199 ALA A CA 1
ATOM 1678 C C . ALA A 1 199 ? -10.260 1.279 17.471 1.00 95.38 199 ALA A C 1
ATOM 1680 O O . ALA A 1 199 ? -10.873 0.932 18.487 1.00 95.38 199 ALA A O 1
ATOM 1681 N N . PRO A 1 200 ? -9.404 0.433 16.853 1.00 94.19 200 PRO A N 1
ATOM 1682 C CA . PRO A 1 200 ? -9.127 -0.910 17.365 1.00 94.19 200 PRO A CA 1
ATOM 1683 C C . PRO A 1 200 ? -8.604 -0.908 18.809 1.00 94.19 200 PRO A C 1
ATOM 1685 O O . PRO A 1 200 ? -9.053 -1.694 19.644 1.00 94.19 200 PRO A O 1
ATOM 1688 N N . ASN A 1 201 ? -7.687 0.011 19.131 1.00 95.88 201 ASN A N 1
ATOM 1689 C CA . ASN A 1 201 ? -7.093 0.127 20.465 1.00 95.88 201 ASN A CA 1
ATOM 1690 C C . ASN A 1 201 ? -8.121 0.589 21.500 1.00 95.88 201 ASN A C 1
ATOM 1692 O O . ASN A 1 201 ? -8.089 0.129 22.646 1.00 95.88 201 ASN A O 1
ATOM 1696 N N . ILE A 1 202 ? -9.020 1.494 21.101 1.00 97.75 202 ILE A N 1
ATOM 1697 C CA . ILE A 1 202 ? -10.101 1.980 21.956 1.00 97.75 202 ILE A CA 1
ATOM 1698 C C . ILE A 1 202 ? -11.063 0.831 22.264 1.00 97.75 202 ILE A C 1
ATOM 1700 O O . ILE A 1 202 ? -11.268 0.536 23.437 1.00 97.75 202 ILE A O 1
ATOM 1704 N N . LEU A 1 203 ? -11.565 0.120 21.247 1.00 97.69 203 LEU A N 1
ATOM 1705 C CA . LEU A 1 203 ? -12.470 -1.024 21.431 1.00 97.69 203 LEU A CA 1
ATOM 1706 C C . LEU A 1 203 ? -11.849 -2.124 22.297 1.00 97.69 203 LEU A C 1
ATOM 1708 O O . LEU A 1 203 ? -12.498 -2.634 23.210 1.00 97.69 203 LEU A O 1
ATOM 1712 N N . PHE A 1 204 ? -10.577 -2.455 22.062 1.00 97.56 204 PHE A N 1
ATOM 1713 C CA . PHE A 1 204 ? -9.863 -3.428 22.885 1.00 97.56 204 PHE A CA 1
ATOM 1714 C C . PHE A 1 204 ? -9.776 -2.983 24.350 1.00 97.56 204 PHE A C 1
ATOM 1716 O O . PHE A 1 204 ? -10.072 -3.758 25.257 1.00 97.56 204 PHE A O 1
ATOM 1723 N N . THR A 1 205 ? -9.430 -1.714 24.581 1.00 96.88 205 THR A N 1
ATOM 1724 C CA . THR A 1 205 ? -9.320 -1.137 25.929 1.00 96.88 205 THR A CA 1
ATOM 1725 C C . THR A 1 205 ? -10.673 -1.067 26.631 1.00 96.88 205 THR A C 1
ATOM 1727 O O . THR A 1 205 ? -10.748 -1.334 27.828 1.00 96.88 205 THR A O 1
ATOM 1730 N N . MET A 1 206 ? -11.751 -0.748 25.909 1.00 97.38 206 MET A N 1
ATOM 1731 C CA . MET A 1 206 ? -13.113 -0.803 26.445 1.00 97.38 206 MET A CA 1
ATOM 1732 C C . MET A 1 206 ? -13.453 -2.224 26.904 1.00 97.38 206 MET A C 1
ATOM 1734 O O . MET A 1 206 ? -13.929 -2.398 28.024 1.00 97.38 206 MET A O 1
ATOM 1738 N N . GLY A 1 207 ? -13.114 -3.238 26.098 1.00 96.69 207 GLY A N 1
ATOM 1739 C CA . GLY A 1 207 ? -13.250 -4.644 26.478 1.00 96.69 207 GLY A CA 1
ATOM 1740 C C . GLY A 1 207 ? -12.462 -5.003 27.743 1.00 96.69 207 GLY A C 1
ATOM 1741 O O . GLY A 1 207 ? -13.018 -5.600 28.664 1.00 96.69 207 GLY A O 1
ATOM 1742 N N . GLU A 1 208 ? -11.201 -4.569 27.844 1.00 95.81 208 GLU A N 1
ATOM 1743 C CA . GLU A 1 208 ? -10.373 -4.811 29.035 1.00 95.81 208 GLU A CA 1
ATOM 1744 C C . GLU A 1 208 ? -10.936 -4.140 30.294 1.00 95.81 208 GLU A C 1
ATOM 1746 O O . GLU A 1 208 ? -10.895 -4.723 31.381 1.00 95.81 208 GLU A O 1
ATOM 1751 N N . ILE A 1 209 ? -11.442 -2.909 30.165 1.00 95.38 209 ILE A N 1
ATOM 1752 C CA . ILE A 1 209 ? -12.060 -2.173 31.271 1.00 95.38 209 ILE A CA 1
ATOM 1753 C C . ILE A 1 209 ? -13.324 -2.905 31.738 1.00 95.38 209 ILE A C 1
ATOM 1755 O O . ILE A 1 209 ? -13.458 -3.149 32.938 1.00 95.38 209 ILE A O 1
ATOM 1759 N N . SER A 1 210 ? -14.205 -3.309 30.816 1.00 93.88 210 SER A N 1
ATOM 1760 C CA . SER A 1 210 ? -15.433 -4.052 31.136 1.00 93.88 210 SER A CA 1
ATOM 1761 C C . SER A 1 210 ? -15.147 -5.387 31.829 1.00 93.88 210 SER A C 1
ATOM 1763 O O . SER A 1 210 ? -15.809 -5.729 32.812 1.00 93.88 210 SER A O 1
ATOM 1765 N N . LEU A 1 211 ? -14.114 -6.108 31.378 1.00 92.88 211 LEU A N 1
ATOM 1766 C CA . LEU A 1 211 ? -13.707 -7.379 31.973 1.00 92.88 211 LEU A CA 1
ATOM 1767 C C . LEU A 1 211 ? -13.176 -7.202 33.408 1.00 92.88 211 LEU A C 1
ATOM 1769 O O . LEU A 1 211 ? -13.528 -7.976 34.297 1.00 92.88 211 LEU A O 1
ATOM 1773 N N . LYS A 1 212 ? -12.330 -6.186 33.640 1.00 89.88 212 LYS A N 1
ATOM 1774 C CA . LYS A 1 212 ? -11.643 -5.970 34.926 1.00 89.88 212 LYS A CA 1
ATOM 1775 C C . LYS A 1 212 ? -12.522 -5.362 36.014 1.00 89.88 212 LYS A C 1
ATOM 1777 O O . LYS A 1 212 ? -12.295 -5.651 37.183 1.00 89.88 212 LYS A O 1
ATOM 1782 N N . ASP A 1 213 ? -13.448 -4.474 35.662 1.00 76.44 213 ASP A N 1
ATOM 1783 C CA . ASP A 1 213 ? -14.106 -3.616 36.656 1.00 76.44 213 ASP A CA 1
ATOM 1784 C C . ASP A 1 213 ? -15.291 -4.282 37.355 1.00 76.44 213 ASP A C 1
ATOM 1786 O O . ASP A 1 213 ? -15.496 -4.113 38.554 1.00 76.44 213 ASP A O 1
ATOM 1790 N N . ARG A 1 214 ? -16.091 -5.030 36.594 1.00 64.94 214 ARG A N 1
ATOM 1791 C CA . ARG A 1 214 ? -17.399 -5.512 37.059 1.00 64.94 214 ARG A CA 1
ATOM 1792 C C . ARG A 1 214 ? -17.675 -6.968 36.690 1.00 64.94 214 ARG A C 1
ATOM 1794 O O . ARG A 1 214 ? -18.763 -7.462 36.950 1.00 64.94 214 ARG A O 1
ATOM 1801 N N . GLY A 1 215 ? -16.717 -7.645 36.049 1.00 72.50 215 GLY A N 1
ATOM 1802 C CA . GLY A 1 215 ? -16.962 -8.959 35.458 1.00 72.50 215 GLY A CA 1
ATOM 1803 C C . GLY A 1 215 ? -18.098 -8.933 34.433 1.00 72.50 215 GLY A C 1
ATOM 1804 O O . GLY A 1 215 ? -18.733 -9.964 34.249 1.00 72.50 215 GLY A O 1
ATOM 1805 N N . LEU A 1 216 ? -18.346 -7.771 33.803 1.00 83.12 216 LEU A N 1
ATOM 1806 C CA . LEU A 1 216 ? -19.332 -7.573 32.737 1.00 83.12 216 LEU A CA 1
ATOM 1807 C C . LEU A 1 216 ? -18.769 -8.168 31.451 1.00 83.12 216 LEU A C 1
ATOM 1809 O O . LEU A 1 216 ? -18.272 -7.473 30.557 1.00 83.12 216 LEU A O 1
ATOM 1813 N N . ARG A 1 217 ? -18.780 -9.495 31.391 1.00 89.25 217 ARG A N 1
ATOM 1814 C CA . ARG A 1 217 ? -18.280 -10.258 30.254 1.00 89.25 217 ARG A CA 1
ATOM 1815 C C . ARG A 1 217 ? -19.172 -10.062 29.042 1.00 89.25 217 ARG A C 1
ATOM 1817 O O . ARG A 1 217 ? -18.666 -10.093 27.925 1.00 89.25 217 ARG A O 1
ATOM 1824 N N . SER A 1 218 ? -20.457 -9.787 29.254 1.00 90.88 218 SER A N 1
ATOM 1825 C CA . SER A 1 218 ? -21.406 -9.384 28.212 1.00 90.88 218 SER A CA 1
ATOM 1826 C C . SER A 1 218 ? -20.929 -8.145 27.432 1.00 90.88 218 SER A C 1
ATOM 1828 O O . SER A 1 218 ? -20.780 -8.203 26.208 1.00 90.88 218 SER A O 1
ATOM 1830 N N . ASP A 1 219 ? -20.589 -7.057 28.128 1.00 93.25 219 ASP A N 1
ATOM 1831 C CA . ASP A 1 219 ? -20.057 -5.834 27.509 1.00 93.25 219 ASP A CA 1
ATOM 1832 C C . ASP A 1 219 ? -18.680 -6.052 26.878 1.00 93.25 219 ASP A C 1
ATOM 1834 O O . ASP A 1 219 ? -18.434 -5.619 25.749 1.00 93.25 219 ASP A O 1
ATOM 1838 N N . ALA A 1 220 ? -17.782 -6.764 27.568 1.00 95.62 220 ALA A N 1
ATOM 1839 C CA . ALA A 1 220 ? -16.467 -7.079 27.016 1.00 95.62 220 ALA A CA 1
ATOM 1840 C C . ALA A 1 220 ? -16.593 -7.856 25.694 1.00 95.62 220 ALA A C 1
ATOM 1842 O O . ALA A 1 220 ? -15.954 -7.506 24.699 1.00 95.62 220 ALA A O 1
ATOM 1843 N N . ARG A 1 221 ? -17.487 -8.853 25.648 1.00 95.00 221 ARG A N 1
ATOM 1844 C CA . ARG A 1 221 ? -17.795 -9.633 24.444 1.00 95.00 221 ARG A CA 1
ATOM 1845 C C . ARG A 1 221 ? -18.331 -8.749 23.325 1.00 95.00 221 ARG A C 1
ATOM 1847 O O . ARG A 1 221 ? -17.916 -8.919 22.182 1.00 95.00 221 ARG A O 1
ATOM 1854 N N . LYS A 1 222 ? -19.199 -7.782 23.638 1.00 95.88 222 LYS A N 1
ATOM 1855 C CA . LYS A 1 222 ? -19.700 -6.813 22.655 1.00 95.88 222 LYS A CA 1
ATOM 1856 C C . LYS A 1 222 ? -18.557 -6.008 22.032 1.00 95.88 222 LYS A C 1
ATOM 1858 O O . LYS A 1 222 ? -18.456 -5.964 20.808 1.00 95.88 222 LYS A O 1
ATOM 1863 N N . TYR A 1 223 ? -17.678 -5.412 22.839 1.00 97.31 223 TYR A N 1
ATOM 1864 C CA . TYR A 1 223 ? -16.580 -4.587 22.318 1.00 97.31 223 TYR A CA 1
ATOM 1865 C C . TYR A 1 223 ? -15.540 -5.402 21.543 1.00 97.31 223 TYR A C 1
ATOM 1867 O O . TYR A 1 223 ? -15.115 -4.982 20.465 1.00 97.31 223 TYR A O 1
ATOM 1875 N N . TYR A 1 224 ? -15.180 -6.596 22.020 1.00 97.38 224 TYR A N 1
ATOM 1876 C CA . TYR A 1 224 ? -14.295 -7.502 21.282 1.00 97.38 224 TYR A CA 1
ATOM 1877 C C . TYR A 1 224 ? -14.936 -8.032 19.993 1.00 97.38 224 TYR A C 1
ATOM 1879 O O . TYR A 1 224 ? -14.261 -8.141 18.970 1.00 97.38 224 TYR A O 1
ATOM 1887 N N . GLY A 1 225 ? -16.245 -8.291 19.997 1.00 96.00 225 GLY A N 1
ATOM 1888 C CA . GLY A 1 225 ? -17.003 -8.633 18.795 1.00 96.00 225 GLY A CA 1
ATOM 1889 C C . GLY A 1 225 ? -16.975 -7.506 17.764 1.00 96.00 225 GLY A C 1
ATOM 1890 O O . GLY A 1 225 ? -16.693 -7.753 16.593 1.00 96.00 225 GLY A O 1
ATOM 1891 N N . MET A 1 226 ? -17.169 -6.256 18.200 1.00 96.38 226 MET A N 1
ATOM 1892 C CA . MET A 1 226 ? -17.026 -5.079 17.336 1.00 96.38 226 MET A CA 1
ATOM 1893 C C . MET A 1 226 ? -15.605 -4.947 16.780 1.00 96.38 226 MET A C 1
ATOM 1895 O O . MET A 1 226 ? -15.455 -4.652 15.597 1.00 96.38 226 MET A O 1
ATOM 1899 N N . LEU A 1 227 ? -14.574 -5.190 17.597 1.00 95.75 227 LEU A N 1
ATOM 1900 C CA . LEU A 1 227 ? -13.176 -5.183 17.159 1.00 95.75 227 LEU A CA 1
ATOM 1901 C C . LEU A 1 227 ? -12.936 -6.221 16.054 1.00 95.75 227 LEU A C 1
ATOM 1903 O O . LEU A 1 227 ? -12.408 -5.871 15.004 1.00 95.75 227 LEU A O 1
ATOM 1907 N N . LYS A 1 228 ? -13.377 -7.468 16.257 1.00 95.56 228 LYS A N 1
ATOM 1908 C CA . LYS A 1 228 ? -13.215 -8.556 15.281 1.00 95.56 228 LYS A CA 1
ATOM 1909 C C . LYS A 1 228 ? -14.001 -8.308 13.990 1.00 95.56 228 LYS A C 1
ATOM 1911 O O . LYS A 1 228 ? -13.492 -8.586 12.912 1.00 95.56 228 LYS A O 1
ATOM 1916 N N . ALA A 1 229 ? -15.220 -7.778 14.095 1.00 93.44 229 ALA A N 1
ATOM 1917 C CA . ALA A 1 229 ? -16.080 -7.521 12.942 1.00 93.44 229 ALA A CA 1
ATOM 1918 C C . ALA A 1 229 ? -15.612 -6.318 12.110 1.00 93.44 229 ALA A C 1
ATOM 1920 O O . ALA A 1 229 ? -15.629 -6.377 10.885 1.00 93.44 229 ALA A O 1
ATOM 1921 N N . ARG A 1 230 ? -15.205 -5.222 12.765 1.00 90.88 230 ARG A N 1
ATOM 1922 C CA . ARG A 1 230 ? -14.828 -3.971 12.084 1.00 90.88 230 ARG A CA 1
ATOM 1923 C C . ARG A 1 230 ? -13.354 -3.916 11.695 1.00 90.88 230 ARG A C 1
ATOM 1925 O O . ARG A 1 230 ? -13.021 -3.243 10.729 1.00 90.88 230 ARG A O 1
ATOM 1932 N N . PHE A 1 231 ? -12.481 -4.598 12.434 1.00 89.06 231 PHE A N 1
ATOM 1933 C CA . PHE A 1 231 ? -11.029 -4.553 12.242 1.00 89.06 231 PHE A CA 1
ATOM 1934 C C . PHE A 1 231 ? -10.417 -5.965 12.258 1.00 89.06 231 PHE A C 1
ATOM 1936 O O . PHE A 1 231 ? -9.545 -6.247 13.084 1.00 89.06 231 PHE A O 1
ATOM 1943 N N . PRO A 1 232 ? -10.844 -6.865 11.349 1.00 92.69 232 PRO A N 1
ATOM 1944 C CA . PRO A 1 232 ? -10.460 -8.280 11.368 1.00 92.69 232 PRO A CA 1
ATOM 1945 C C . PRO A 1 232 ? -8.948 -8.519 11.249 1.00 92.69 232 PRO A C 1
ATOM 1947 O O . PRO A 1 232 ? -8.450 -9.523 11.745 1.00 92.69 232 PRO A O 1
ATOM 1950 N N . HIS A 1 233 ? -8.212 -7.589 10.635 1.00 85.62 233 HIS A N 1
ATOM 1951 C CA . HIS A 1 233 ? -6.758 -7.665 10.459 1.00 85.62 233 HIS A CA 1
ATOM 1952 C C . HIS A 1 233 ? -5.961 -6.948 11.560 1.00 85.62 233 HIS A C 1
ATOM 1954 O O . HIS A 1 233 ? -4.740 -6.840 11.467 1.00 85.62 233 HIS A O 1
ATOM 1960 N N . SER A 1 234 ? -6.622 -6.410 12.591 1.00 88.38 234 SER A N 1
ATOM 1961 C CA . SER A 1 234 ? -5.908 -5.765 13.692 1.00 88.38 234 SER A CA 1
ATOM 1962 C C . SER A 1 234 ? -5.120 -6.810 14.495 1.00 88.38 234 SER A C 1
ATOM 1964 O O . SER A 1 234 ? -5.708 -7.807 14.917 1.00 88.38 234 SER A O 1
ATOM 1966 N N . PRO A 1 235 ? -3.840 -6.562 14.838 1.00 87.81 235 PRO A N 1
ATOM 1967 C CA . PRO A 1 235 ? -3.054 -7.468 15.687 1.00 87.81 235 PRO A CA 1
ATOM 1968 C C . PRO A 1 235 ? -3.613 -7.590 17.116 1.00 87.81 235 PRO A C 1
ATOM 1970 O O . PRO A 1 235 ? -3.139 -8.393 17.916 1.00 87.81 235 PRO A O 1
ATOM 1973 N N . LEU A 1 236 ? -4.606 -6.771 17.480 1.00 93.50 236 LEU A N 1
ATOM 1974 C CA . LEU A 1 236 ? -5.322 -6.888 18.746 1.00 93.50 236 LEU A CA 1
ATOM 1975 C C . LEU A 1 236 ? -6.388 -7.983 18.735 1.00 93.50 236 LEU A C 1
ATOM 1977 O O . LEU A 1 236 ? -6.782 -8.423 19.811 1.00 93.50 236 LEU A O 1
ATOM 1981 N N . VAL A 1 237 ? -6.832 -8.439 17.560 1.00 95.19 237 VAL A N 1
ATOM 1982 C CA . VAL A 1 237 ? -7.800 -9.540 17.444 1.00 95.19 237 VAL A CA 1
ATOM 1983 C C . VAL A 1 237 ? -7.220 -10.826 18.032 1.00 95.19 237 VAL A C 1
ATOM 1985 O O . VAL A 1 237 ? -7.909 -11.524 18.767 1.00 95.19 237 VAL A O 1
ATOM 1988 N N . GLU A 1 238 ? -5.932 -11.088 17.805 1.00 93.38 238 GLU A N 1
ATOM 1989 C CA . GLU A 1 238 ? -5.213 -12.240 18.372 1.00 93.38 238 GLU A CA 1
ATOM 1990 C C . GLU A 1 238 ? -5.045 -12.158 19.896 1.00 93.38 238 GLU A C 1
ATOM 1992 O O . GLU A 1 238 ? -4.804 -13.165 20.556 1.00 93.38 238 GLU A O 1
ATOM 1997 N N . LYS A 1 239 ? -5.178 -10.957 20.471 1.00 96.19 239 LYS A N 1
ATOM 1998 C CA . LYS A 1 239 ? -5.050 -10.709 21.915 1.00 96.19 239 LYS A CA 1
ATOM 1999 C C . LYS A 1 239 ? -6.388 -10.737 22.645 1.00 96.19 239 LYS A C 1
ATOM 2001 O O . LYS A 1 239 ? -6.415 -10.529 23.859 1.00 96.19 239 LYS A O 1
ATOM 2006 N N . ILE A 1 240 ? -7.496 -10.924 21.926 1.00 96.75 240 ILE A N 1
ATOM 2007 C CA . ILE A 1 240 ? -8.816 -11.053 22.540 1.00 96.75 240 ILE A CA 1
ATOM 2008 C C . ILE A 1 240 ? -8.796 -12.304 23.437 1.00 96.75 240 ILE A C 1
ATOM 2010 O O . ILE A 1 240 ? -8.334 -13.356 22.991 1.00 96.75 240 ILE A O 1
ATOM 2014 N N . PRO A 1 241 ? -9.280 -12.221 24.691 1.00 94.94 241 PRO A N 1
ATOM 2015 C CA . PRO A 1 241 ? -9.374 -13.391 25.556 1.00 94.94 241 PRO A CA 1
ATOM 2016 C C . PRO A 1 241 ? -10.193 -14.524 24.907 1.00 94.94 241 PRO A C 1
ATOM 2018 O O . PRO A 1 241 ? -11.153 -14.228 24.190 1.00 94.94 241 PRO A O 1
ATOM 2021 N N . PRO A 1 242 ? -9.876 -15.803 25.187 1.00 94.19 242 PRO A N 1
ATOM 2022 C CA . PRO A 1 242 ? -10.645 -16.940 24.679 1.00 94.19 242 PRO A CA 1
ATOM 2023 C C . PRO A 1 242 ? -12.142 -16.819 24.993 1.00 94.19 242 PRO A C 1
ATOM 2025 O O . PRO A 1 242 ? -12.522 -16.293 26.046 1.00 94.19 242 PRO A O 1
ATOM 2028 N N . SER A 1 243 ? -12.996 -17.319 24.096 1.00 88.81 243 SER A N 1
ATOM 2029 C CA . SER A 1 243 ? -14.459 -17.247 24.223 1.00 88.81 243 SER A CA 1
ATOM 2030 C C . SER A 1 243 ? -14.963 -17.840 25.534 1.00 88.81 243 SER A C 1
ATOM 2032 O O . SER A 1 243 ? -15.843 -17.255 26.159 1.0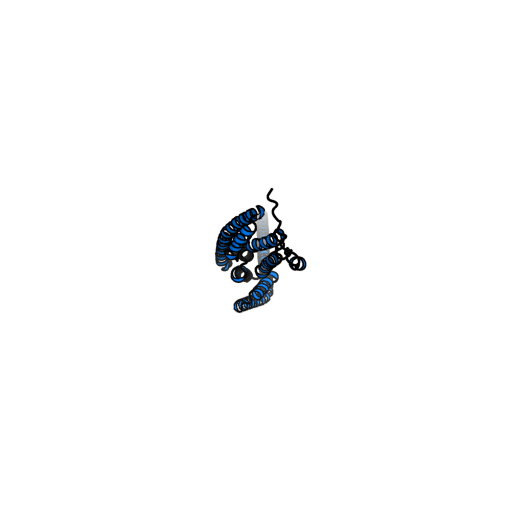0 88.81 243 SER A O 1
ATOM 2034 N N . GLU A 1 244 ? -14.342 -18.914 26.020 1.00 88.00 244 GLU A N 1
ATOM 2035 C CA . GLU A 1 244 ? -14.698 -19.588 27.272 1.00 88.00 244 GLU A CA 1
ATOM 2036 C C . GLU A 1 244 ? -14.605 -18.636 28.474 1.00 88.00 244 GLU A C 1
ATOM 2038 O O . GLU A 1 244 ? -15.419 -18.687 29.398 1.00 88.00 244 GLU A O 1
ATOM 2043 N N . LEU A 1 245 ? -13.632 -17.719 28.463 1.00 85.56 245 LEU A N 1
ATOM 2044 C CA . LEU A 1 245 ? -13.460 -16.723 29.521 1.00 85.56 245 LEU A CA 1
ATOM 2045 C C . LEU A 1 245 ? -14.531 -15.624 29.451 1.00 85.56 245 LEU A C 1
ATOM 2047 O O . LEU A 1 245 ? -14.909 -15.061 30.483 1.00 85.56 245 LEU A O 1
ATOM 2051 N N . LEU A 1 246 ? -15.033 -15.341 28.248 1.00 88.19 246 LEU A N 1
ATOM 2052 C CA . LEU A 1 246 ? -16.102 -14.377 27.983 1.00 88.19 246 LEU A CA 1
ATOM 2053 C C . LEU A 1 246 ? -17.504 -14.978 28.174 1.00 88.19 246 LEU A C 1
ATOM 2055 O O . LEU A 1 246 ? -18.469 -14.221 28.267 1.00 88.19 246 LEU A O 1
ATOM 2059 N N . GLU A 1 247 ? -17.635 -16.305 28.211 1.00 85.25 247 GLU A N 1
ATOM 2060 C CA . GLU A 1 247 ? -18.905 -17.039 28.322 1.00 85.25 247 GLU A CA 1
ATOM 2061 C C . GLU A 1 247 ? -19.358 -17.330 29.747 1.00 85.25 247 GLU A C 1
ATOM 2063 O O . GLU A 1 247 ? -20.539 -17.590 29.972 1.00 85.25 247 GLU A O 1
ATOM 2068 N N . GLN A 1 248 ? -18.457 -17.224 30.722 1.00 82.88 248 GLN A N 1
ATOM 2069 C CA . GLN A 1 248 ? -18.836 -17.358 32.124 1.00 82.88 248 GLN A CA 1
ATOM 2070 C C . GLN A 1 248 ? -19.920 -16.325 32.484 1.00 82.88 248 GLN A C 1
ATOM 2072 O O . GLN A 1 248 ? -19.822 -15.175 32.050 1.00 82.88 248 GLN A O 1
ATOM 2077 N N . PRO A 1 249 ? -20.933 -16.694 33.287 1.00 81.25 249 PRO A N 1
ATOM 2078 C CA . PRO A 1 249 ? -21.963 -15.752 33.704 1.00 81.25 249 PRO A CA 1
ATOM 2079 C C . PRO A 1 249 ? -21.326 -14.560 34.419 1.00 81.25 249 PRO A C 1
ATOM 2081 O O . PRO A 1 249 ? -20.336 -14.713 35.150 1.00 81.25 249 PRO A O 1
ATOM 2084 N N . ASP A 1 250 ? -21.874 -13.368 34.186 1.00 81.75 250 ASP A N 1
ATOM 2085 C CA . ASP A 1 250 ? -21.458 -12.164 34.898 1.00 81.75 250 ASP A CA 1
ATOM 2086 C C . ASP A 1 250 ? -21.590 -12.453 36.400 1.00 81.75 250 ASP A C 1
ATOM 2088 O O . ASP A 1 250 ? -22.627 -12.937 36.868 1.00 81.75 250 ASP A O 1
ATOM 2092 N N . LYS A 1 251 ? -20.505 -12.251 37.160 1.00 73.31 251 LYS A N 1
ATOM 2093 C CA . LYS A 1 251 ? -20.581 -12.448 38.611 1.00 73.31 251 LYS A CA 1
ATOM 2094 C C . LYS A 1 251 ? -21.603 -11.439 39.143 1.00 73.31 251 LYS A C 1
ATOM 2096 O O . LYS A 1 251 ? -21.515 -10.274 38.748 1.00 73.31 251 LYS A O 1
ATOM 2101 N N . PRO A 1 252 ? -22.548 -11.849 40.012 1.00 72.69 252 PRO A N 1
ATOM 2102 C CA . PRO A 1 252 ? -23.450 -10.903 40.648 1.00 72.69 252 PRO A CA 1
ATOM 2103 C C . PRO A 1 252 ? -22.612 -9.780 41.245 1.00 72.69 252 PRO A C 1
ATOM 2105 O O . PRO A 1 252 ? -21.572 -10.054 41.850 1.00 72.69 252 PRO A O 1
ATOM 2108 N N . LEU A 1 253 ? -23.027 -8.531 41.032 1.00 62.53 253 LEU A N 1
ATOM 2109 C CA . LEU A 1 253 ? -22.403 -7.397 41.696 1.00 62.53 253 LEU A CA 1
ATOM 2110 C C . LEU A 1 253 ? -22.562 -7.640 43.196 1.00 62.53 253 LEU A C 1
ATOM 2112 O O . LEU A 1 253 ? -23.637 -7.416 43.747 1.00 62.53 253 LEU A O 1
ATOM 2116 N N . GLU A 1 254 ? -21.513 -8.146 43.844 1.00 64.81 254 GLU A N 1
ATOM 2117 C CA . GLU A 1 254 ? -21.425 -8.126 45.293 1.00 64.81 254 GLU A CA 1
ATOM 2118 C C . GLU A 1 254 ? -21.466 -6.648 45.657 1.00 64.81 254 GLU A C 1
ATOM 2120 O O . GLU A 1 254 ? -20.492 -5.914 45.460 1.00 64.81 254 GLU A O 1
ATOM 2125 N N . PHE A 1 255 ? -22.646 -6.186 46.078 1.00 60.72 255 PHE A N 1
AT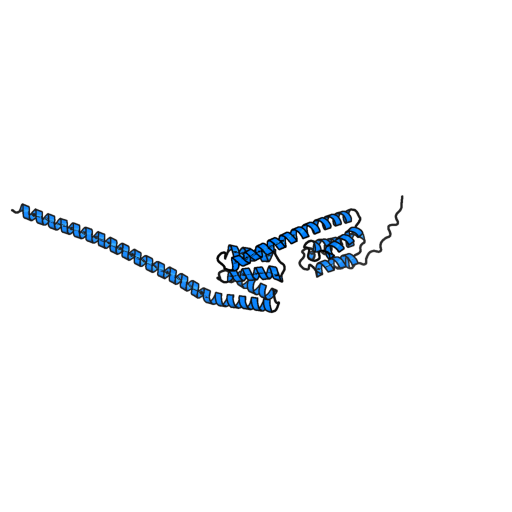OM 2126 C CA . PHE A 1 255 ? -22.821 -4.863 46.640 1.00 60.72 255 PHE A CA 1
ATOM 2127 C C . PHE A 1 255 ? -21.849 -4.808 47.804 1.00 60.72 255 PHE A C 1
ATOM 2129 O O . PHE A 1 255 ? -22.044 -5.438 48.842 1.00 60.72 255 PHE A O 1
ATOM 2136 N N . ARG A 1 256 ? -20.721 -4.137 47.579 1.00 57.59 256 ARG A N 1
ATOM 2137 C CA . ARG A 1 256 ? -19.726 -3.911 48.607 1.00 57.59 256 ARG A CA 1
ATOM 2138 C C . ARG A 1 256 ? -20.370 -2.891 49.527 1.00 57.59 256 ARG A C 1
ATOM 2140 O O . ARG A 1 256 ? -20.194 -1.694 49.315 1.00 57.59 256 ARG A O 1
ATOM 2147 N N . ASP A 1 257 ? -21.198 -3.374 50.451 1.00 55.78 257 ASP A N 1
ATOM 2148 C CA . ASP A 1 257 ? -21.872 -2.562 51.449 1.00 55.78 257 ASP A CA 1
ATOM 2149 C C . ASP A 1 257 ? -20.794 -1.734 52.125 1.00 55.78 257 ASP A C 1
ATOM 2151 O O . ASP A 1 257 ? -19.921 -2.229 52.846 1.00 55.78 257 ASP A O 1
ATOM 2155 N N . GLY A 1 258 ? -20.786 -0.458 51.754 1.00 58.28 258 GLY A N 1
ATOM 2156 C CA . GLY A 1 258 ? -19.821 0.493 52.235 1.00 58.28 258 GLY A CA 1
ATOM 2157 C C . GLY A 1 258 ? -20.033 0.620 53.727 1.00 58.28 258 GLY A C 1
ATOM 2158 O O . GLY A 1 258 ? -20.914 1.358 54.163 1.00 58.28 258 GLY A O 1
ATOM 2159 N N . LYS A 1 259 ? -19.187 -0.051 54.512 1.00 47.97 259 LYS A N 1
ATOM 2160 C CA . LYS A 1 259 ? -18.833 0.433 55.840 1.00 47.97 259 LYS A CA 1
ATOM 2161 C C . LYS A 1 259 ? -18.262 1.835 55.644 1.00 47.97 259 LYS A C 1
ATOM 2163 O O . LYS A 1 259 ? -17.081 2.003 55.356 1.00 47.97 259 LYS A O 1
ATOM 2168 N N . ARG A 1 260 ? -19.142 2.833 55.724 1.00 50.69 260 ARG A N 1
ATOM 2169 C CA . ARG A 1 260 ? -18.778 4.209 56.040 1.00 50.69 260 ARG A CA 1
ATOM 2170 C C . ARG A 1 260 ? -18.287 4.174 57.486 1.00 50.69 260 ARG A C 1
ATOM 2172 O O . ARG A 1 260 ? -19.102 4.061 58.396 1.00 50.69 260 ARG A O 1
ATOM 2179 N N . SER A 1 261 ? -16.971 4.156 57.660 1.00 59.91 261 SER A N 1
ATOM 2180 C CA . SER A 1 261 ? -16.296 4.534 58.905 1.00 59.91 261 SER A CA 1
ATOM 2181 C C . SER A 1 261 ? -15.813 5.965 58.776 1.00 59.91 261 SER A C 1
ATOM 2183 O O . SER A 1 261 ? -15.192 6.231 57.718 1.00 59.91 261 SER A O 1
#

Mean predicted aligned error: 10.74 Å

Sequence (261 aa):
MDNIESEKKVEETALEIEKKSLFEVVMRGIRHYAWLLILCLIVTIVIGGAIGFRWWKNRDEEAVVSYWIDEANHSVARGNFEEARISLEWIRKFHSQTWQMDRVLFDLGRLYMDYFGNLDGARFYFTNQMQNHWFSLLTIDSWKKLKEIDFLSDRGTKYEKKVWKEFAFDRRIARAGQREKALIKMKDLVDSYPQSNVAPNILFTMGEISLKDRGLRSDARKYYGMLKARFPHSPLVEKIPPSELLEQPDKPLEFRDGKRS

Nearest PDB structures (foldseek):
  4r7s-assembly1_A  TM=4.315E-01  e=2.812E-03  Parabacteroides merdae ATCC 43184
  7yea-assembly1_B  TM=4.213E-01  e=6.880E-03  Homo sapiens
  3as5-assembly1_A  TM=3.415E-01  e=1.985E-03  Paramagnetospirillum magneticum AMB-1
  8fbj-assembly1_A  TM=2.361E-01  e=9.916E-01  synthetic construct

Radius of gyration: 39.87 Å; Cα contacts (8 Å, |Δi|>4): 200; chains: 1; bounding box: 108×35×125 Å